Protein AF-A0A117I4C4-F1 (afdb_monomer)

Sequence (194 aa):
MRFDGTTLTVATPSGFHHIEGKQLIVAAGLRPATAANLGIDGDRPAGVLAATVAEHLLHTGVRLWQTVVILGDGPWSQPVATMCRRLGTRVIGIAERASWADERIDPVPRLSVIGRDRITGVRLRHSTRDVTVNCDALVLSGDPRPNRNVVGALGAGDGNVVFHQPIRPTNTQDRFQAGATAMRDWLHSSGGTS

Foldseek 3Di:
DEDDQFWDWDQDPVGIDIDGDNAAEAQPEWFFQDCVSVQEDDDDAPQEEELVVLLVVLVVVAQPWQEEEEEEDAPSLLVSLVSNVVNVHAYEYAYPDPPSHPHYDDHAPYKYFDDDNFTQWIWGDHPVDIDTDGIRHYYRRHQIDPDCVCVVRYDPDNPRYHYQHDSPPPDPPVSVVSSVVVVVVCCVPVDPDD

Solvent-accessible surface area (backbone atoms only — not comparable to full-atom values): 10752 Å² total; per-residue (Å²): 88,38,47,78,57,43,42,38,39,38,76,51,100,94,44,80,45,78,43,81,40,70,62,46,77,45,63,74,42,68,38,53,31,50,57,75,78,68,60,44,48,75,74,83,28,48,44,60,43,44,30,72,60,50,42,60,57,46,71,72,73,56,66,88,48,66,29,34,35,37,37,33,70,16,92,49,36,50,61,41,35,51,53,38,46,75,52,68,19,46,36,36,18,36,16,91,66,34,90,60,33,82,40,70,39,74,70,60,91,33,43,32,57,36,60,74,73,40,33,53,24,36,38,37,38,51,101,89,50,77,46,77,48,79,22,48,26,40,32,28,13,26,61,68,36,61,54,60,90,55,54,92,40,37,63,92,77,56,89,38,59,44,81,51,46,68,76,64,64,81,53,70,66,60,42,49,50,51,46,54,45,57,52,51,53,46,48,71,71,72,55,84,68,133

Mean predicted aligned error: 7.52 Å

Structure (mmCIF, N/CA/C/O backbone):
data_AF-A0A117I4C4-F1
#
_entry.id   AF-A0A117I4C4-F1
#
loop_
_atom_site.group_PDB
_atom_site.id
_atom_site.type_symbol
_atom_site.label_atom_id
_atom_site.label_alt_id
_atom_site.label_comp_id
_atom_site.label_asym_id
_atom_site.label_entity_id
_atom_site.label_seq_id
_atom_site.pdbx_PDB_ins_code
_atom_site.Cartn_x
_atom_site.Cartn_y
_atom_site.Cartn_z
_atom_site.occupancy
_atom_site.B_iso_or_equiv
_atom_site.auth_seq_id
_atom_site.auth_comp_id
_atom_site.auth_asym_id
_atom_site.auth_atom_id
_atom_site.pdbx_PDB_model_num
ATOM 1 N N . MET A 1 1 ? -21.117 -2.800 10.012 1.00 83.69 1 MET A N 1
ATOM 2 C CA . MET A 1 1 ? -21.303 -2.644 11.470 1.00 83.69 1 MET A CA 1
ATOM 3 C C . MET A 1 1 ? -21.968 -1.307 11.733 1.00 83.69 1 MET A C 1
ATOM 5 O O . MET A 1 1 ? -21.816 -0.441 10.887 1.00 83.69 1 MET A O 1
ATOM 9 N N . ARG A 1 2 ? -22.680 -1.141 12.843 1.00 85.94 2 ARG A N 1
ATOM 10 C CA . ARG A 1 2 ? -23.338 0.106 13.257 1.00 85.94 2 ARG A CA 1
ATOM 11 C C . ARG A 1 2 ? -23.209 0.241 14.767 1.00 85.94 2 ARG A C 1
ATOM 13 O O . ARG A 1 2 ? -23.346 -0.762 15.453 1.00 85.94 2 ARG A O 1
ATOM 20 N N . PHE A 1 3 ? -22.967 1.446 15.263 1.00 85.44 3 PHE A N 1
ATOM 21 C CA . PHE A 1 3 ? -23.000 1.754 16.692 1.00 85.44 3 PHE A CA 1
ATOM 22 C C . PHE A 1 3 ? -24.016 2.867 16.928 1.00 85.44 3 PHE A C 1
ATOM 24 O O . PHE A 1 3 ? -24.048 3.815 16.144 1.00 85.44 3 PHE A O 1
ATOM 31 N N . ASP A 1 4 ? -24.855 2.717 17.949 1.00 82.81 4 ASP A N 1
ATOM 32 C CA . ASP A 1 4 ? -25.926 3.660 18.306 1.00 82.81 4 ASP A CA 1
ATOM 33 C C . ASP A 1 4 ? -25.719 4.328 19.678 1.00 82.81 4 ASP A C 1
ATOM 35 O O . ASP A 1 4 ? -26.665 4.823 20.284 1.00 82.81 4 ASP A O 1
ATOM 39 N N . GLY A 1 5 ? -24.482 4.302 20.183 1.00 81.00 5 GLY A N 1
ATOM 40 C CA . GLY A 1 5 ? -24.101 4.882 21.471 1.00 81.00 5 GLY A CA 1
ATOM 41 C C . GLY A 1 5 ? -24.093 3.886 22.630 1.00 81.00 5 GLY A C 1
ATOM 42 O O . GLY A 1 5 ? -23.408 4.137 23.621 1.00 81.00 5 GLY A O 1
ATOM 43 N N . THR A 1 6 ? -24.790 2.752 22.500 1.00 84.94 6 THR A N 1
ATOM 44 C CA . THR A 1 6 ? -24.855 1.712 23.546 1.00 84.94 6 THR A CA 1
ATOM 45 C C . THR A 1 6 ? -24.707 0.294 23.014 1.00 84.94 6 THR A C 1
ATOM 47 O O . THR A 1 6 ? -24.302 -0.594 23.758 1.00 84.94 6 THR A O 1
ATOM 50 N N . THR A 1 7 ? -25.010 0.065 21.737 1.00 88.06 7 THR A N 1
ATOM 51 C CA . THR A 1 7 ? -24.969 -1.257 21.119 1.00 88.06 7 THR A CA 1
ATOM 52 C C . THR A 1 7 ? -24.220 -1.206 19.793 1.00 88.06 7 THR A C 1
ATOM 54 O O . THR A 1 7 ? -24.539 -0.447 18.875 1.00 88.06 7 THR A O 1
ATOM 57 N N . LEU A 1 8 ? -23.207 -2.060 19.664 1.00 90.12 8 LEU A N 1
ATOM 58 C CA . LEU A 1 8 ? -22.515 -2.339 18.415 1.00 90.12 8 LEU A CA 1
ATOM 59 C C . LEU A 1 8 ? -23.196 -3.515 17.710 1.00 90.12 8 LEU A C 1
ATOM 61 O O . LEU A 1 8 ? -23.133 -4.654 18.161 1.00 90.12 8 LEU A O 1
ATOM 65 N N . THR A 1 9 ? -23.790 -3.245 16.554 1.00 91.00 9 THR A N 1
ATOM 66 C CA . THR A 1 9 ? -24.295 -4.263 15.630 1.00 91.00 9 THR A CA 1
ATOM 67 C C . THR A 1 9 ? -23.215 -4.624 14.611 1.00 91.00 9 THR A C 1
ATOM 69 O O . THR A 1 9 ? -22.772 -3.775 13.828 1.00 91.00 9 THR A O 1
ATOM 72 N N . VAL A 1 10 ? -22.797 -5.888 14.563 1.00 91.00 10 VAL A N 1
ATOM 73 C CA . VAL A 1 10 ? -21.780 -6.396 13.628 1.00 91.00 10 VAL A CA 1
ATOM 74 C C . VAL A 1 10 ? -22.393 -7.454 12.718 1.00 91.00 10 VAL A C 1
ATOM 76 O O . VAL A 1 10 ? -23.015 -8.400 13.186 1.00 91.00 10 VAL A O 1
ATOM 79 N N . ALA A 1 11 ? -22.195 -7.305 11.409 1.00 90.06 11 ALA A N 1
ATOM 80 C CA . ALA A 1 11 ? -22.548 -8.331 10.434 1.00 90.06 11 ALA A CA 1
ATOM 81 C C . ALA A 1 11 ? -21.351 -9.269 10.240 1.00 90.06 11 ALA A C 1
ATOM 83 O O . ALA A 1 11 ? -20.240 -8.807 9.974 1.00 90.06 11 ALA A O 1
ATOM 84 N N . THR A 1 12 ? -21.584 -10.569 10.368 1.00 88.19 12 THR A N 1
ATOM 85 C CA . THR A 1 12 ? -20.583 -11.631 10.209 1.00 88.19 12 THR A CA 1
ATOM 86 C C . THR A 1 12 ? -21.135 -12.726 9.288 1.00 88.19 12 THR A C 1
ATOM 88 O O . THR A 1 12 ? -22.345 -12.755 9.051 1.00 88.19 12 THR A O 1
ATOM 91 N N . PRO A 1 13 ? -20.306 -13.666 8.797 1.00 92.38 13 PRO A N 1
ATOM 92 C CA . PRO A 1 13 ? -20.806 -14.817 8.042 1.00 92.38 13 PRO A CA 1
ATOM 93 C C . PRO A 1 13 ? -21.837 -15.669 8.800 1.00 92.38 13 PRO A C 1
ATOM 95 O O . PRO A 1 13 ? -22.656 -16.325 8.168 1.00 92.38 13 PRO A O 1
ATOM 98 N N . SER A 1 14 ? -21.821 -15.652 10.138 1.00 92.75 14 SER A N 1
ATOM 99 C CA . SER A 1 14 ? -22.789 -16.366 10.980 1.00 92.75 14 SER A CA 1
ATOM 100 C C . SER A 1 14 ? -24.046 -15.552 11.316 1.00 92.75 14 SER A C 1
ATOM 102 O O . SER A 1 14 ? -24.890 -16.028 12.068 1.00 92.75 14 SER A O 1
ATOM 104 N N . GLY A 1 15 ? -24.193 -14.343 10.764 1.00 92.81 15 GLY A N 1
ATOM 105 C CA . GLY A 1 15 ? -25.339 -13.463 10.991 1.00 92.81 15 GLY A CA 1
ATOM 106 C C . GLY A 1 15 ? -24.979 -12.167 11.718 1.00 92.81 15 GLY A C 1
ATOM 107 O O . GLY A 1 15 ? -23.818 -11.740 11.749 1.00 92.81 15 GLY A O 1
ATOM 108 N N . PHE A 1 16 ? -26.005 -11.517 12.268 1.00 93.31 16 PHE A N 1
ATOM 109 C CA . PHE A 1 16 ? -25.875 -10.266 13.009 1.00 93.31 16 PHE A CA 1
ATOM 110 C C . PHE A 1 16 ? -25.648 -10.527 14.496 1.00 93.31 16 PHE A C 1
ATOM 112 O O . PHE A 1 16 ? -26.386 -11.286 15.118 1.00 93.31 16 PHE A O 1
ATOM 119 N N . HIS A 1 17 ? -24.654 -9.846 15.060 1.00 93.75 17 HIS A N 1
ATOM 120 C CA . HIS A 1 17 ? -24.316 -9.891 16.481 1.00 93.75 17 HIS A CA 1
ATOM 121 C C . HIS A 1 17 ? -24.492 -8.510 17.094 1.00 93.75 17 HIS A C 1
ATOM 123 O O . HIS A 1 17 ? -24.123 -7.511 16.472 1.00 93.75 17 HIS A O 1
ATOM 129 N N . HIS A 1 18 ? -25.019 -8.470 18.313 1.00 93.00 18 HIS A N 1
ATOM 130 C CA . HIS A 1 18 ? -25.207 -7.250 19.089 1.00 93.00 18 HIS A CA 1
ATOM 131 C C . HIS A 1 18 ? -24.296 -7.314 20.310 1.00 93.00 18 HIS A C 1
ATOM 133 O O . HIS A 1 18 ? -24.305 -8.303 21.040 1.00 93.00 18 HIS A O 1
ATOM 139 N N . ILE A 1 19 ? -23.475 -6.285 20.490 1.00 92.19 19 ILE A N 1
ATOM 140 C CA . ILE A 1 19 ? -22.509 -6.184 21.581 1.00 92.19 19 ILE A CA 1
ATOM 141 C C . ILE A 1 19 ? -22.803 -4.889 22.325 1.00 92.19 19 ILE A C 1
ATOM 143 O O . ILE A 1 19 ? -22.678 -3.810 21.749 1.00 92.19 19 ILE A O 1
ATOM 147 N N . GLU A 1 20 ? -23.192 -4.990 23.589 1.00 90.88 20 GLU A N 1
ATOM 148 C CA . GLU A 1 20 ? -23.432 -3.823 24.435 1.00 90.88 20 GLU A CA 1
ATOM 149 C C . GLU A 1 20 ? -22.106 -3.169 24.850 1.00 90.88 20 GLU 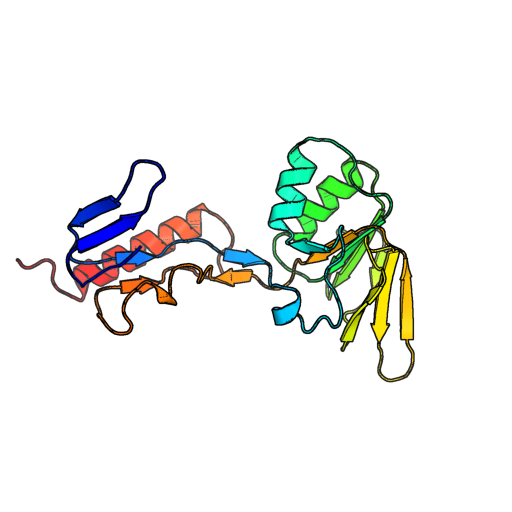A C 1
ATOM 151 O O . GLU A 1 20 ? -21.122 -3.840 25.170 1.00 90.88 20 GLU A O 1
ATOM 156 N N . GLY A 1 21 ? -22.070 -1.841 24.843 1.00 85.56 21 GLY A N 1
ATOM 157 C CA . GLY A 1 21 ? -20.908 -1.057 25.223 1.00 85.56 21 GLY A CA 1
ATOM 158 C C . GLY A 1 21 ? -21.201 0.438 25.213 1.00 85.56 21 GLY A C 1
ATOM 159 O O . GLY A 1 21 ? -21.742 0.971 24.251 1.00 85.56 21 GLY A O 1
ATOM 160 N N . LYS A 1 22 ? -20.786 1.131 26.278 1.00 82.56 22 LYS A N 1
ATOM 161 C CA . LYS A 1 22 ? -20.929 2.592 26.414 1.00 82.56 22 LYS A CA 1
ATOM 162 C C . LYS A 1 22 ? -19.972 3.377 25.504 1.00 82.56 22 LYS A C 1
ATOM 164 O O . LYS A 1 22 ? -20.209 4.550 25.251 1.00 82.56 22 LYS A O 1
ATOM 169 N N . GLN A 1 23 ? -18.898 2.738 25.032 1.00 82.38 23 GLN A N 1
ATOM 170 C CA . GLN A 1 23 ? -17.838 3.349 24.230 1.00 82.38 23 GLN A CA 1
ATOM 171 C C . GLN A 1 23 ? -17.339 2.375 23.159 1.00 82.38 23 GLN A C 1
ATOM 173 O O . GLN A 1 23 ? -17.107 1.198 23.439 1.00 82.38 23 GLN A O 1
ATOM 178 N N . LEU A 1 24 ? -17.084 2.885 21.955 1.00 83.44 24 LEU A N 1
ATOM 179 C CA . LEU A 1 24 ? -16.447 2.161 20.861 1.00 83.44 24 LEU A CA 1
ATOM 180 C C . LEU A 1 24 ? -15.080 2.771 20.529 1.00 83.44 24 LEU A C 1
ATOM 182 O O . LEU A 1 24 ? -14.986 3.931 20.129 1.00 83.44 24 LEU A O 1
ATOM 186 N N . ILE A 1 25 ? -14.017 1.969 20.611 1.00 83.31 25 ILE A N 1
ATOM 187 C CA . ILE A 1 25 ? -12.686 2.346 20.116 1.00 83.31 25 ILE A CA 1
ATOM 188 C C . ILE A 1 25 ? -12.398 1.607 18.810 1.00 83.31 25 ILE A C 1
ATOM 190 O O . ILE A 1 25 ? -12.336 0.380 18.764 1.00 83.31 25 ILE A O 1
ATOM 194 N N . VAL A 1 26 ? -12.169 2.361 17.737 1.00 83.62 26 VAL A N 1
ATOM 195 C CA . VAL A 1 26 ? -11.815 1.822 16.424 1.00 83.62 26 VAL A CA 1
ATOM 196 C C . VAL A 1 26 ? -10.299 1.836 16.256 1.00 83.62 26 VAL A C 1
ATOM 198 O O . VAL A 1 26 ? -9.704 2.868 15.952 1.00 83.62 26 VAL A O 1
ATOM 201 N N . ALA A 1 27 ? -9.681 0.663 16.394 1.00 83.06 27 ALA A N 1
ATOM 202 C CA . ALA A 1 27 ? -8.246 0.437 16.196 1.00 83.06 27 ALA A CA 1
ATOM 203 C C . ALA A 1 27 ? -7.951 -0.398 14.931 1.00 83.06 27 ALA A C 1
ATOM 205 O O . ALA A 1 27 ? -7.052 -1.234 14.909 1.00 83.06 27 ALA A O 1
ATOM 206 N N . ALA A 1 28 ? -8.699 -0.171 13.844 1.00 83.44 28 ALA A N 1
ATOM 207 C CA . ALA A 1 28 ? -8.713 -1.004 12.628 1.00 83.44 28 ALA A CA 1
ATOM 208 C C . ALA A 1 28 ? -7.442 -0.929 11.744 1.00 83.44 28 ALA A C 1
ATOM 210 O O . ALA A 1 28 ? -7.467 -1.282 10.563 1.00 83.44 28 ALA A O 1
ATOM 211 N N . GLY A 1 29 ? -6.324 -0.449 12.289 1.00 84.62 29 GLY A N 1
ATOM 212 C CA . GLY A 1 29 ? -5.040 -0.446 11.597 1.00 84.62 29 GLY A CA 1
ATOM 213 C C . GLY A 1 29 ? -4.850 0.691 10.586 1.00 84.62 29 GLY A C 1
ATOM 214 O O . GLY A 1 29 ? -5.613 1.659 10.533 1.00 84.62 29 GLY A O 1
ATOM 215 N N . LEU A 1 30 ? -3.777 0.564 9.807 1.00 87.19 30 LEU A N 1
ATOM 216 C CA . LEU A 1 30 ? -3.399 1.456 8.710 1.00 87.19 30 LEU A CA 1
ATOM 217 C C . LEU A 1 30 ? -3.401 0.656 7.406 1.00 87.19 30 LEU A C 1
ATOM 219 O O . LEU A 1 30 ? -3.250 -0.564 7.420 1.00 87.19 30 LEU A O 1
ATOM 223 N N . ARG A 1 31 ? -3.509 1.355 6.283 1.00 89.50 31 ARG A N 1
ATOM 224 C CA . ARG A 1 31 ? -3.326 0.800 4.941 1.00 89.50 31 ARG A CA 1
ATOM 225 C C . ARG A 1 31 ? -2.338 1.649 4.140 1.00 89.50 31 ARG A C 1
ATOM 227 O O . ARG A 1 31 ? -2.224 2.844 4.427 1.00 89.50 31 ARG A O 1
ATOM 234 N N . PRO A 1 32 ? -1.693 1.100 3.100 1.00 90.19 32 PRO A N 1
ATOM 235 C CA . PRO A 1 32 ? -0.974 1.917 2.132 1.00 90.19 32 PRO A CA 1
ATOM 236 C C . PRO A 1 32 ? -1.899 2.939 1.455 1.00 90.19 32 PRO A C 1
ATOM 238 O O . PRO A 1 32 ? -3.114 2.718 1.318 1.00 90.19 32 PRO A O 1
ATOM 241 N N . ALA A 1 33 ? -1.332 4.066 1.025 1.00 88.56 33 ALA A N 1
ATOM 242 C CA . ALA A 1 33 ? -2.025 5.025 0.173 1.00 88.56 33 ALA A CA 1
ATOM 243 C C . ALA A 1 33 ? -2.513 4.342 -1.122 1.00 88.56 33 ALA A C 1
ATOM 245 O O . ALA A 1 33 ? -1.794 3.548 -1.727 1.00 88.56 33 ALA A O 1
ATOM 246 N N . THR A 1 34 ? -3.749 4.626 -1.547 1.00 87.56 34 THR A N 1
ATOM 247 C CA . THR A 1 34 ? -4.264 4.097 -2.821 1.00 87.56 34 THR A CA 1
ATOM 248 C C . THR A 1 34 ? -3.678 4.865 -4.005 1.00 87.56 34 THR A C 1
ATOM 250 O O . THR A 1 34 ? -3.185 5.977 -3.838 1.00 87.56 34 THR A O 1
ATOM 253 N N . ALA A 1 35 ? -3.829 4.332 -5.221 1.00 86.69 35 ALA A N 1
ATOM 254 C CA . ALA A 1 35 ? -3.452 5.035 -6.451 1.00 86.69 35 ALA A CA 1
ATOM 255 C C . ALA A 1 35 ? -4.089 6.436 -6.540 1.00 86.69 35 ALA A C 1
ATOM 257 O O . ALA A 1 35 ? -3.412 7.403 -6.866 1.00 86.69 35 ALA A O 1
ATOM 258 N N . ALA A 1 36 ? -5.360 6.559 -6.137 1.00 85.38 36 ALA A N 1
ATOM 259 C CA . ALA A 1 36 ? -6.052 7.845 -6.070 1.00 85.38 36 ALA A CA 1
ATOM 260 C C . ALA A 1 36 ? -5.457 8.785 -5.007 1.00 85.38 36 ALA A C 1
ATOM 262 O O . ALA A 1 36 ? -5.355 9.983 -5.235 1.00 85.38 36 ALA A O 1
ATOM 263 N N . ASN A 1 37 ? -5.026 8.258 -3.853 1.00 85.12 37 ASN A N 1
ATOM 264 C CA . ASN A 1 37 ? -4.334 9.067 -2.844 1.00 85.12 37 ASN A CA 1
ATOM 265 C C . ASN A 1 37 ? -2.963 9.567 -3.329 1.00 85.12 37 ASN A C 1
ATOM 267 O O . ASN A 1 37 ? -2.468 10.548 -2.784 1.00 85.12 37 ASN A O 1
ATOM 271 N N . LEU A 1 38 ? -2.360 8.883 -4.302 1.00 85.62 38 LEU A N 1
ATOM 272 C CA . LEU A 1 38 ? -1.053 9.200 -4.876 1.00 85.62 38 LEU A CA 1
ATOM 273 C C . LEU A 1 38 ? -1.149 9.987 -6.192 1.00 85.62 38 LEU A C 1
ATOM 275 O O . LEU A 1 38 ? -0.120 10.251 -6.801 1.00 85.62 38 LEU A O 1
ATOM 279 N N . GLY A 1 39 ? -2.359 10.348 -6.639 1.00 85.94 39 GLY A N 1
ATOM 280 C CA . GLY A 1 39 ? -2.553 11.088 -7.891 1.00 85.94 39 GLY A CA 1
ATOM 281 C C . GLY A 1 39 ? -2.094 10.321 -9.135 1.00 85.94 39 GLY A C 1
ATOM 282 O O . GLY A 1 39 ? -1.618 10.933 -10.086 1.00 85.94 39 GLY A O 1
ATOM 283 N N . ILE A 1 40 ? -2.182 8.987 -9.111 1.00 89.00 40 ILE A N 1
ATOM 284 C CA . ILE A 1 40 ? -1.815 8.144 -10.252 1.00 89.00 40 ILE A CA 1
ATOM 285 C C . ILE A 1 40 ? -2.964 8.148 -11.257 1.00 89.00 40 ILE A C 1
ATOM 287 O O . ILE A 1 40 ? -4.078 7.729 -10.929 1.00 89.00 40 ILE A O 1
ATOM 291 N N . ASP A 1 41 ? -2.662 8.581 -12.478 1.00 81.62 41 ASP A N 1
ATOM 292 C CA . ASP A 1 41 ? -3.609 8.636 -13.589 1.00 81.62 41 ASP A CA 1
ATOM 293 C C . ASP A 1 41 ? -3.687 7.274 -14.318 1.00 81.62 41 ASP A C 1
ATOM 295 O O . ASP A 1 41 ? -2.677 6.580 -14.485 1.00 81.62 41 ASP A O 1
ATOM 299 N N . GLY A 1 42 ? -4.878 6.924 -14.819 1.00 73.50 42 GLY A N 1
ATOM 300 C CA . GLY A 1 42 ? -5.113 5.751 -15.673 1.00 73.50 42 GLY A CA 1
ATOM 301 C C . GLY A 1 42 ? -5.782 4.554 -14.988 1.00 73.50 42 GLY A C 1
ATOM 302 O O . GLY A 1 42 ? -6.184 4.609 -13.822 1.00 73.50 42 GLY A O 1
ATOM 303 N N . ASP A 1 43 ? -5.919 3.470 -15.753 1.00 74.38 43 ASP A N 1
ATOM 304 C CA . ASP A 1 43 ? -6.551 2.226 -15.309 1.00 74.38 43 ASP A CA 1
ATOM 305 C C . ASP A 1 43 ? -5.669 1.438 -14.330 1.00 74.38 43 ASP A C 1
ATOM 307 O O . ASP A 1 43 ? -4.465 1.668 -14.191 1.00 74.38 43 ASP A O 1
ATOM 311 N N . ARG A 1 44 ? -6.284 0.476 -13.634 1.00 80.69 44 ARG A N 1
ATOM 312 C CA . ARG A 1 44 ? -5.603 -0.440 -12.704 1.00 80.69 44 ARG A CA 1
ATOM 313 C C . ARG A 1 44 ? -5.597 -1.855 -13.277 1.00 80.69 44 ARG A C 1
ATOM 315 O O . ARG A 1 44 ? -6.383 -2.689 -12.823 1.00 80.69 44 ARG A O 1
ATOM 322 N N . PRO A 1 45 ? -4.744 -2.126 -14.278 1.00 89.75 45 PRO A N 1
ATOM 323 C CA . PRO A 1 45 ? -4.585 -3.470 -14.804 1.00 89.75 45 PRO A CA 1
ATOM 324 C C . PRO A 1 45 ? -3.996 -4.406 -13.740 1.00 89.75 45 PRO A C 1
ATOM 326 O O . PRO A 1 45 ? -3.499 -3.971 -12.692 1.00 89.75 45 PRO A O 1
ATOM 329 N N . ALA A 1 46 ? -3.990 -5.708 -14.028 1.00 92.06 46 ALA A N 1
ATOM 330 C CA . ALA A 1 46 ? -3.305 -6.679 -13.186 1.00 92.06 46 ALA A CA 1
ATOM 331 C C . ALA A 1 46 ? -1.833 -6.275 -12.974 1.00 92.06 46 ALA A C 1
ATOM 333 O O . ALA A 1 46 ? -1.159 -5.825 -13.901 1.00 92.06 46 ALA A O 1
ATOM 334 N N . GLY A 1 47 ? -1.330 -6.445 -11.749 1.00 93.69 47 GLY A N 1
ATOM 335 C CA . GLY A 1 47 ? 0.037 -6.067 -11.369 1.00 93.69 47 GLY A CA 1
ATOM 336 C C . GLY A 1 47 ? 0.168 -4.696 -10.695 1.00 93.69 47 GLY A C 1
ATOM 337 O O . GLY A 1 47 ? 1.252 -4.377 -10.221 1.00 93.69 47 GLY A O 1
ATOM 338 N N . VAL A 1 48 ? -0.908 -3.910 -10.569 1.00 96.12 48 VAL A N 1
ATOM 339 C CA . VAL A 1 48 ? -0.952 -2.741 -9.669 1.00 96.12 48 VAL A CA 1
ATOM 340 C C . VAL A 1 48 ? -1.553 -3.160 -8.329 1.00 96.12 48 VAL A C 1
ATOM 342 O O . VAL A 1 48 ? -2.703 -3.592 -8.278 1.00 96.12 48 VAL A O 1
ATOM 345 N N . LEU A 1 49 ? -0.809 -3.034 -7.230 1.00 95.44 49 LEU A N 1
ATOM 346 C CA . LEU A 1 49 ? -1.257 -3.531 -5.927 1.00 95.44 49 LEU A CA 1
ATOM 347 C C . LEU A 1 49 ? -0.748 -2.707 -4.746 1.00 95.44 49 LEU A C 1
ATOM 349 O O . LEU A 1 49 ? 0.300 -2.074 -4.803 1.00 95.44 49 LEU A O 1
ATOM 353 N N . ALA A 1 50 ? -1.497 -2.725 -3.644 1.00 95.44 50 ALA A N 1
ATOM 354 C CA . ALA A 1 50 ? -1.042 -2.152 -2.381 1.00 95.44 50 ALA A CA 1
ATOM 355 C C . ALA A 1 50 ? 0.106 -2.987 -1.788 1.00 95.44 50 ALA A C 1
ATOM 357 O O . ALA A 1 50 ? 0.103 -4.213 -1.907 1.00 95.44 50 ALA A O 1
ATOM 358 N N . ALA A 1 51 ? 1.044 -2.339 -1.093 1.00 95.75 51 ALA A N 1
ATOM 359 C CA . ALA A 1 51 ? 2.20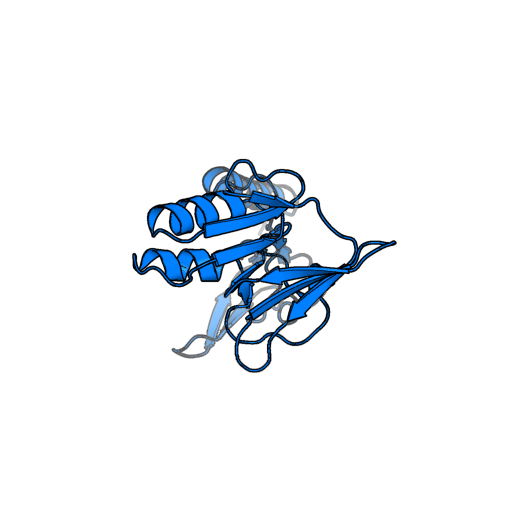8 -3.007 -0.508 1.00 95.75 51 ALA A CA 1
ATOM 360 C C . ALA A 1 51 ? 1.859 -4.165 0.439 1.00 95.75 51 ALA A C 1
ATOM 362 O O . ALA A 1 51 ? 2.496 -5.209 0.370 1.00 95.75 51 ALA A O 1
ATOM 363 N N . THR A 1 52 ? 0.799 -4.046 1.240 1.00 93.50 52 THR A N 1
ATOM 364 C CA . THR A 1 52 ? 0.347 -5.129 2.132 1.00 93.50 52 THR A CA 1
ATOM 365 C C . THR A 1 52 ? -0.167 -6.356 1.374 1.00 93.50 52 THR A C 1
ATOM 367 O O . THR A 1 52 ? -0.008 -7.480 1.839 1.00 93.50 52 THR A O 1
ATOM 370 N N . VAL A 1 53 ? -0.768 -6.161 0.194 1.00 95.44 53 VAL A N 1
ATOM 371 C CA . VAL A 1 53 ? -1.188 -7.269 -0.680 1.00 95.44 53 VAL A CA 1
ATOM 372 C C . VAL A 1 53 ? 0.039 -7.917 -1.316 1.00 95.44 53 VAL A C 1
ATOM 374 O O . VAL A 1 53 ? 0.128 -9.139 -1.351 1.00 95.44 53 VAL A O 1
ATOM 377 N N . ALA A 1 54 ? 1.003 -7.110 -1.771 1.00 96.56 54 ALA A N 1
ATOM 378 C CA . ALA A 1 54 ? 2.263 -7.609 -2.319 1.00 96.56 54 ALA A CA 1
ATOM 379 C C . ALA A 1 54 ? 3.012 -8.467 -1.294 1.00 96.56 54 ALA A C 1
ATOM 381 O O . ALA A 1 54 ? 3.374 -9.599 -1.592 1.00 96.56 54 ALA A O 1
ATOM 382 N N . GLU A 1 55 ? 3.180 -7.952 -0.078 1.00 94.88 55 GLU A N 1
ATOM 383 C CA . GLU A 1 55 ? 3.820 -8.648 1.038 1.00 94.88 55 GLU A CA 1
ATOM 384 C C . GLU A 1 55 ? 3.145 -9.995 1.329 1.00 94.88 55 GLU A C 1
ATOM 386 O O . GLU A 1 55 ? 3.815 -11.027 1.354 1.00 94.88 55 GLU A O 1
ATOM 391 N N . HIS A 1 56 ? 1.812 -10.006 1.451 1.00 95.19 56 HIS A N 1
ATOM 392 C CA . HIS A 1 56 ? 1.049 -11.232 1.685 1.00 95.19 56 HIS A CA 1
ATOM 393 C C . HIS A 1 56 ? 1.254 -12.278 0.580 1.00 95.19 56 HIS A C 1
ATOM 395 O O . HIS A 1 56 ? 1.463 -13.452 0.877 1.00 95.19 56 HIS A O 1
ATOM 401 N N . LEU A 1 57 ? 1.235 -11.867 -0.691 1.00 96.19 57 LEU A N 1
ATOM 402 C CA . LEU A 1 57 ? 1.459 -12.786 -1.809 1.00 96.19 57 LEU A CA 1
ATOM 403 C C . LEU A 1 57 ? 2.897 -13.313 -1.832 1.00 96.19 57 LEU A C 1
ATOM 405 O O . LEU A 1 57 ? 3.115 -14.495 -2.084 1.00 96.19 57 LEU A O 1
ATOM 409 N N . LEU A 1 58 ? 3.885 -12.469 -1.536 1.00 96.19 58 LEU A N 1
ATOM 410 C CA . LEU A 1 58 ? 5.293 -12.868 -1.521 1.00 96.19 58 LEU A CA 1
ATOM 411 C C . LEU A 1 58 ? 5.630 -13.826 -0.367 1.00 96.19 58 LEU A C 1
ATOM 413 O O . LEU A 1 58 ? 6.586 -14.595 -0.477 1.00 96.19 58 LEU A O 1
ATOM 417 N N . HIS A 1 59 ? 4.837 -13.848 0.711 1.00 94.75 59 HIS A N 1
ATOM 418 C CA . HIS A 1 59 ? 4.978 -14.839 1.788 1.00 94.75 59 HIS A CA 1
ATOM 419 C C . HIS A 1 59 ? 4.744 -16.284 1.328 1.00 94.75 59 HIS A C 1
ATOM 421 O O . HIS A 1 59 ? 5.165 -17.209 2.016 1.00 94.75 59 HIS A O 1
ATOM 427 N N . THR A 1 60 ? 4.157 -16.496 0.147 1.00 95.31 60 THR A N 1
ATOM 428 C CA . THR A 1 60 ? 4.080 -17.828 -0.477 1.00 95.31 60 THR A CA 1
ATOM 429 C C . THR A 1 60 ? 5.442 -18.358 -0.942 1.00 95.31 60 THR A C 1
ATOM 431 O O . THR A 1 60 ? 5.562 -19.539 -1.251 1.00 95.31 60 THR A O 1
ATOM 434 N N . GLY A 1 61 ? 6.474 -17.507 -0.999 1.00 94.75 61 GLY A N 1
ATOM 435 C CA . GLY A 1 61 ? 7.822 -17.885 -1.430 1.00 94.75 61 GLY A CA 1
ATOM 436 C C . GLY A 1 61 ? 7.993 -18.004 -2.946 1.00 94.75 61 GLY A C 1
ATOM 437 O O . GLY A 1 61 ? 9.044 -18.448 -3.401 1.00 94.75 61 GLY A O 1
ATOM 438 N N . VAL A 1 62 ? 6.995 -17.602 -3.738 1.00 94.94 62 VAL A N 1
ATOM 439 C CA . VAL A 1 62 ? 7.043 -17.653 -5.205 1.00 94.94 62 VAL A CA 1
ATOM 440 C C . VAL A 1 62 ? 7.452 -16.298 -5.776 1.00 94.94 62 VAL A C 1
ATOM 442 O O . VAL A 1 62 ? 6.918 -15.256 -5.390 1.00 94.94 62 VAL A O 1
ATOM 445 N N . ARG A 1 63 ? 8.370 -16.301 -6.749 1.00 97.12 63 ARG A N 1
ATOM 446 C CA . ARG A 1 63 ? 8.700 -15.104 -7.530 1.00 97.12 63 ARG A CA 1
ATOM 447 C C . ARG A 1 63 ? 7.504 -14.706 -8.400 1.00 97.12 63 ARG A C 1
ATOM 449 O O . ARG A 1 63 ? 7.176 -15.400 -9.357 1.00 97.12 63 ARG A O 1
ATOM 456 N N . LEU A 1 64 ? 6.879 -13.576 -8.077 1.00 95.88 64 LEU A N 1
ATOM 457 C CA . LEU A 1 64 ? 5.673 -13.092 -8.764 1.00 95.88 64 LEU A CA 1
ATOM 458 C C . LEU A 1 64 ? 5.970 -12.270 -10.026 1.00 95.88 64 LEU A C 1
ATOM 460 O O . LEU A 1 64 ? 5.145 -12.236 -10.937 1.00 95.88 64 LEU A O 1
ATOM 464 N N . TRP A 1 65 ? 7.121 -11.592 -10.056 1.00 97.62 65 TRP A N 1
ATOM 465 C CA . TRP A 1 65 ? 7.455 -10.567 -11.050 1.00 97.62 65 TRP A CA 1
ATOM 466 C C . TRP A 1 65 ? 8.919 -10.659 -11.484 1.00 97.62 65 TRP A C 1
ATOM 468 O O . TRP A 1 65 ? 9.783 -11.125 -10.736 1.00 97.62 65 TRP A O 1
ATOM 478 N N . GLN A 1 66 ? 9.213 -10.184 -12.688 1.00 98.19 66 GLN A N 1
ATOM 479 C CA . GLN A 1 66 ? 10.569 -10.002 -13.183 1.00 98.19 66 GLN A CA 1
ATOM 480 C C . GLN A 1 66 ? 11.170 -8.691 -12.670 1.00 98.19 66 GLN A C 1
ATOM 482 O O . GLN A 1 66 ? 12.267 -8.718 -12.105 1.00 98.19 66 GLN A O 1
ATOM 487 N N . THR A 1 67 ? 10.421 -7.590 -12.799 1.00 98.69 67 THR A N 1
ATOM 488 C CA . THR A 1 67 ? 10.805 -6.231 -12.402 1.00 98.69 67 THR A CA 1
ATOM 489 C C . THR A 1 67 ? 9.624 -5.513 -11.756 1.00 98.69 67 THR A C 1
ATOM 491 O O . THR A 1 67 ? 8.638 -5.185 -12.413 1.00 98.69 67 THR A O 1
ATOM 494 N N . VAL A 1 68 ? 9.755 -5.173 -10.477 1.00 98.62 68 VAL A N 1
ATOM 495 C CA . VAL A 1 68 ? 8.733 -4.429 -9.734 1.00 98.62 68 VAL A CA 1
ATOM 496 C C . VAL A 1 68 ? 9.162 -2.985 -9.511 1.00 98.62 68 VAL A C 1
ATOM 498 O O . VAL A 1 68 ? 10.288 -2.714 -9.090 1.00 98.62 68 VAL A O 1
ATOM 501 N N . VAL A 1 69 ? 8.239 -2.056 -9.751 1.00 98.44 69 VAL A N 1
ATOM 502 C CA . VAL A 1 69 ? 8.357 -0.673 -9.284 1.00 98.44 69 VAL A CA 1
ATOM 503 C C . VAL A 1 69 ? 7.665 -0.563 -7.931 1.00 98.44 69 VAL A C 1
ATOM 505 O O . VAL A 1 69 ? 6.496 -0.918 -7.807 1.00 98.44 69 VAL A O 1
ATOM 508 N N . ILE A 1 70 ? 8.358 -0.054 -6.918 1.00 98.12 70 ILE A N 1
ATOM 509 C CA . ILE A 1 70 ? 7.778 0.283 -5.614 1.00 98.12 70 ILE A CA 1
ATOM 510 C C . ILE A 1 70 ? 7.715 1.807 -5.511 1.00 98.12 70 ILE A C 1
ATOM 512 O O . ILE A 1 70 ? 8.738 2.485 -5.602 1.00 98.12 70 ILE A O 1
ATOM 516 N N . LEU A 1 71 ? 6.509 2.342 -5.333 1.00 96.81 71 LEU A N 1
ATOM 517 C CA . LEU A 1 71 ? 6.242 3.777 -5.274 1.00 96.81 71 LEU A CA 1
ATOM 518 C C . LEU A 1 71 ? 6.022 4.231 -3.825 1.00 96.81 71 LEU A C 1
ATOM 520 O O . LEU A 1 71 ? 5.016 3.862 -3.213 1.00 96.81 71 LEU A O 1
ATOM 524 N N . GLY A 1 72 ? 6.926 5.073 -3.321 1.00 93.94 72 GLY A N 1
ATOM 525 C CA . GLY A 1 72 ? 6.842 5.738 -2.018 1.00 93.94 72 GLY A CA 1
ATOM 526 C C . GLY A 1 72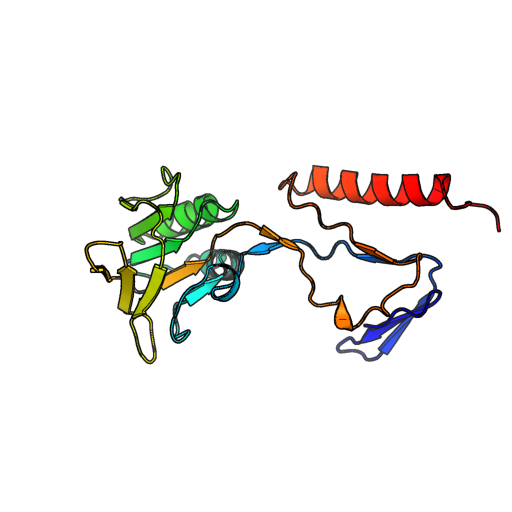 ? 7.800 5.219 -0.937 1.00 93.94 72 GLY A C 1
ATOM 527 O O . GLY A 1 72 ? 8.379 4.135 -1.036 1.00 93.94 72 GLY A O 1
ATOM 528 N N . ASP A 1 73 ? 7.926 6.015 0.128 1.00 89.56 73 ASP A N 1
ATOM 529 C CA . ASP A 1 73 ? 8.801 5.804 1.296 1.00 89.56 73 ASP A CA 1
ATOM 530 C C . ASP A 1 73 ? 8.077 5.202 2.513 1.00 89.56 73 ASP A C 1
ATOM 532 O O . ASP A 1 73 ? 8.541 5.301 3.654 1.00 89.56 73 ASP A O 1
ATOM 536 N N . GLY A 1 74 ? 6.903 4.611 2.298 1.00 90.25 74 GLY A N 1
ATOM 537 C CA . GLY A 1 74 ? 6.098 4.033 3.359 1.00 90.25 74 GLY A CA 1
ATOM 538 C C . GLY A 1 74 ? 6.810 2.883 4.083 1.00 90.25 74 GLY A C 1
ATOM 539 O O . GLY A 1 74 ? 7.754 2.278 3.567 1.00 90.25 74 GLY A O 1
ATOM 540 N N . PRO A 1 75 ? 6.326 2.515 5.281 1.00 90.12 75 PRO A N 1
ATOM 541 C CA . PRO A 1 75 ? 6.966 1.504 6.127 1.00 90.12 75 PRO A CA 1
ATOM 542 C C . PRO A 1 75 ? 7.021 0.104 5.493 1.00 90.12 75 PRO A C 1
ATOM 544 O O . PRO A 1 75 ? 7.765 -0.747 5.971 1.00 90.12 75 PRO A O 1
ATOM 547 N N . TRP A 1 76 ? 6.260 -0.138 4.423 1.00 92.94 76 TRP A N 1
ATOM 548 C CA . TRP A 1 76 ? 6.237 -1.410 3.699 1.00 92.94 76 TRP A CA 1
ATOM 549 C C . TRP A 1 76 ? 7.278 -1.502 2.576 1.00 92.94 76 TRP A C 1
ATOM 551 O O . TRP A 1 76 ? 7.529 -2.602 2.087 1.00 92.94 76 TRP A O 1
ATOM 561 N N . SER A 1 77 ? 7.906 -0.390 2.167 1.00 95.44 77 SER A N 1
ATOM 562 C CA . SER A 1 77 ? 8.770 -0.372 0.979 1.00 95.44 77 SER A CA 1
ATOM 563 C C . SER A 1 77 ? 9.980 -1.288 1.140 1.00 95.44 77 SER A C 1
ATOM 565 O O . SER A 1 77 ? 10.231 -2.132 0.283 1.00 95.44 77 SER A O 1
ATOM 567 N N . GLN A 1 78 ? 10.690 -1.182 2.266 1.00 95.88 78 GLN A N 1
ATOM 568 C CA . GLN A 1 78 ? 11.862 -2.013 2.535 1.00 95.88 78 GLN A CA 1
ATOM 569 C C . GLN A 1 78 ? 11.509 -3.502 2.720 1.00 95.88 78 GLN A C 1
ATOM 571 O O . GLN A 1 78 ? 12.123 -4.312 2.027 1.00 95.88 78 GLN A O 1
ATOM 576 N N . PRO A 1 79 ? 10.528 -3.901 3.560 1.00 95.19 79 PRO A N 1
ATOM 577 C CA . PRO A 1 79 ? 10.124 -5.306 3.673 1.00 95.19 79 PRO A CA 1
ATOM 578 C C . PRO A 1 79 ? 9.741 -5.948 2.334 1.00 95.19 79 PRO A C 1
ATOM 580 O O . PRO A 1 79 ? 10.255 -7.018 1.993 1.00 95.19 79 PRO A O 1
ATOM 583 N N . VAL A 1 80 ? 8.906 -5.272 1.533 1.00 97.44 80 VAL A N 1
ATOM 584 C CA . VAL A 1 80 ? 8.497 -5.774 0.212 1.00 97.44 80 VAL A CA 1
ATOM 585 C C . VAL A 1 80 ? 9.696 -5.871 -0.729 1.00 97.44 80 VAL A C 1
ATOM 587 O O . VAL A 1 80 ? 9.875 -6.898 -1.382 1.00 97.44 80 VAL A O 1
ATOM 590 N N . ALA A 1 81 ? 10.553 -4.849 -0.775 1.00 98.00 81 ALA A N 1
ATOM 591 C CA . ALA A 1 81 ? 11.751 -4.860 -1.608 1.00 98.00 81 ALA A CA 1
ATOM 592 C C . ALA A 1 81 ? 12.699 -6.007 -1.250 1.00 98.00 81 ALA A C 1
ATOM 594 O O . ALA A 1 81 ? 13.149 -6.733 -2.134 1.00 98.00 81 ALA A O 1
ATOM 595 N N . THR A 1 82 ? 12.975 -6.211 0.040 1.00 97.44 82 THR A N 1
ATOM 596 C CA . THR A 1 82 ? 13.830 -7.301 0.518 1.00 97.44 82 THR A CA 1
ATOM 597 C C . THR A 1 82 ? 13.277 -8.660 0.099 1.00 97.44 82 THR A C 1
ATOM 599 O O . THR A 1 82 ? 14.030 -9.505 -0.385 1.00 97.44 82 THR A O 1
ATOM 602 N N . MET A 1 83 ? 11.964 -8.860 0.228 1.00 97.62 83 MET A N 1
ATOM 603 C CA . MET A 1 83 ? 11.305 -10.101 -0.171 1.00 97.62 83 MET A CA 1
ATOM 604 C C . MET A 1 83 ? 11.388 -10.337 -1.686 1.00 97.62 83 MET A C 1
ATOM 606 O O . MET A 1 83 ? 11.776 -11.420 -2.122 1.00 97.62 83 MET A O 1
ATOM 610 N N . CYS A 1 84 ? 11.101 -9.308 -2.487 1.00 98.25 84 CYS A N 1
ATOM 611 C CA . CYS A 1 84 ? 11.231 -9.341 -3.944 1.00 98.25 84 CYS A CA 1
ATOM 612 C C . CYS A 1 84 ? 12.653 -9.710 -4.383 1.00 98.25 84 CYS A C 1
ATOM 614 O O . CYS A 1 84 ? 12.830 -10.642 -5.167 1.00 98.25 84 CYS A O 1
ATOM 616 N N . ARG A 1 85 ? 13.670 -9.030 -3.841 1.00 98.06 85 ARG A N 1
ATOM 617 C CA . ARG A 1 85 ? 15.079 -9.267 -4.194 1.00 98.06 85 ARG A CA 1
ATOM 618 C C . ARG A 1 85 ? 15.536 -10.666 -3.798 1.00 98.06 85 ARG A C 1
ATOM 620 O O . ARG A 1 85 ? 16.198 -11.333 -4.586 1.00 98.06 85 ARG A O 1
ATOM 627 N N . ARG A 1 86 ? 15.120 -11.154 -2.623 1.00 98.00 86 ARG A N 1
ATOM 628 C CA . ARG A 1 86 ? 15.392 -12.532 -2.176 1.00 98.00 86 ARG A CA 1
ATOM 629 C C . ARG A 1 86 ? 14.828 -13.578 -3.141 1.00 98.00 86 ARG A C 1
ATOM 631 O O . ARG A 1 86 ? 15.429 -14.631 -3.313 1.00 98.00 86 ARG A O 1
ATOM 638 N N . LEU A 1 87 ? 13.693 -13.283 -3.770 1.00 98.00 87 LEU A N 1
ATOM 639 C CA . LEU A 1 87 ? 13.049 -14.137 -4.771 1.00 98.00 87 LEU A CA 1
ATOM 640 C C . LEU A 1 87 ? 13.574 -13.897 -6.200 1.00 98.00 87 LEU A C 1
ATOM 642 O O . LEU A 1 87 ? 13.067 -14.500 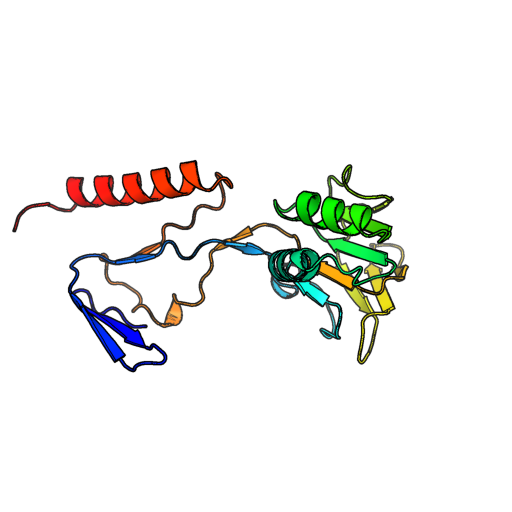-7.142 1.00 98.00 87 LEU A O 1
ATOM 646 N N . GLY A 1 88 ? 14.587 -13.042 -6.377 1.00 97.88 88 GLY A N 1
ATOM 647 C CA . GLY A 1 88 ? 15.221 -12.761 -7.667 1.00 97.88 88 GLY A CA 1
ATOM 648 C C . GLY A 1 88 ? 14.509 -11.711 -8.525 1.00 97.88 88 GLY A C 1
ATOM 649 O O . GLY A 1 88 ? 14.820 -11.583 -9.705 1.00 97.88 88 GLY A O 1
ATOM 650 N N . THR A 1 89 ? 13.551 -10.964 -7.976 1.00 98.56 89 THR A N 1
ATOM 651 C CA . THR A 1 89 ? 12.886 -9.851 -8.670 1.00 98.56 89 THR A CA 1
ATOM 652 C C . THR A 1 89 ? 13.766 -8.601 -8.637 1.00 98.56 89 THR A C 1
ATOM 654 O O . THR A 1 89 ? 14.213 -8.202 -7.561 1.00 98.56 89 THR A O 1
ATOM 657 N N . ARG A 1 90 ? 13.953 -7.934 -9.785 1.00 98.69 90 ARG A N 1
ATOM 658 C CA . ARG A 1 90 ? 14.589 -6.606 -9.846 1.00 98.69 90 ARG A CA 1
ATOM 659 C C . ARG A 1 90 ? 13.654 -5.564 -9.236 1.00 98.69 90 ARG A C 1
ATOM 661 O O . ARG A 1 90 ? 12.486 -5.493 -9.615 1.00 98.69 90 ARG A O 1
ATOM 668 N N . VAL A 1 91 ? 14.159 -4.730 -8.335 1.00 98.75 91 VAL A N 1
ATOM 669 C CA . VAL A 1 91 ? 13.374 -3.697 -7.651 1.00 98.75 91 VAL A CA 1
ATOM 670 C C . VAL A 1 91 ? 13.821 -2.304 -8.075 1.00 98.75 91 VAL A C 1
ATOM 672 O O . VAL A 1 91 ? 14.971 -1.922 -7.869 1.00 98.75 91 VAL A O 1
ATOM 675 N N . ILE A 1 92 ? 12.880 -1.519 -8.596 1.00 98.69 92 ILE A N 1
ATOM 676 C CA . ILE A 1 92 ? 13.051 -0.091 -8.875 1.00 98.69 92 ILE A CA 1
ATOM 677 C C . ILE A 1 92 ? 12.230 0.692 -7.849 1.00 98.69 92 ILE A C 1
ATOM 679 O O . ILE A 1 92 ? 11.024 0.488 -7.724 1.00 98.69 92 ILE A O 1
ATOM 683 N N . GLY A 1 93 ? 12.869 1.581 -7.096 1.00 97.94 93 GLY A N 1
ATOM 684 C CA . GLY A 1 93 ? 12.207 2.441 -6.121 1.00 97.94 93 GLY A CA 1
ATOM 685 C C . GLY A 1 93 ? 11.968 3.837 -6.681 1.00 97.94 93 GLY A C 1
ATOM 686 O O . GLY A 1 93 ? 12.927 4.516 -7.035 1.00 97.94 93 GLY A O 1
ATOM 687 N N . ILE A 1 94 ? 10.711 4.282 -6.718 1.00 96.69 94 ILE A N 1
ATOM 688 C CA . ILE A 1 94 ? 10.355 5.688 -6.959 1.00 96.69 94 ILE A CA 1
ATOM 689 C C . ILE A 1 94 ? 10.022 6.303 -5.605 1.00 96.69 94 ILE A C 1
ATOM 691 O O . ILE A 1 94 ? 8.905 6.148 -5.103 1.00 96.69 94 ILE A O 1
ATOM 695 N N . ALA A 1 95 ? 11.014 6.921 -4.976 1.00 95.38 95 ALA A N 1
ATOM 696 C CA . ALA A 1 95 ? 10.937 7.354 -3.586 1.00 95.38 95 ALA A CA 1
ATOM 697 C C . ALA A 1 95 ? 12.043 8.371 -3.279 1.00 95.38 95 ALA A C 1
ATOM 699 O O . ALA A 1 95 ? 13.085 8.380 -3.940 1.00 95.38 95 ALA A O 1
ATOM 700 N N . GLU A 1 96 ? 11.855 9.193 -2.247 1.00 94.00 96 GLU A N 1
ATOM 701 C CA . GLU A 1 96 ? 12.917 10.073 -1.755 1.00 94.00 96 GLU A CA 1
ATOM 702 C C . GLU A 1 96 ? 14.114 9.238 -1.286 1.00 94.00 96 GLU A C 1
ATOM 704 O O . GLU A 1 96 ? 15.267 9.573 -1.561 1.00 94.00 96 GLU A O 1
ATOM 709 N N . ARG A 1 97 ? 13.861 8.098 -0.632 1.00 92.62 97 ARG A N 1
ATOM 710 C CA . ARG A 1 97 ? 14.888 7.202 -0.099 1.00 92.62 97 ARG A CA 1
ATOM 711 C C . ARG A 1 97 ? 14.614 5.760 -0.523 1.00 92.62 97 ARG A C 1
ATOM 713 O O . ARG A 1 97 ? 13.667 5.117 -0.080 1.00 92.62 97 ARG A O 1
ATOM 720 N N . ALA A 1 98 ? 15.519 5.202 -1.325 1.00 93.94 98 ALA A N 1
ATOM 721 C CA . ALA A 1 98 ? 15.393 3.828 -1.816 1.00 93.94 98 ALA A CA 1
ATOM 722 C C . ALA A 1 98 ? 16.703 3.030 -1.756 1.00 93.94 98 ALA A C 1
ATOM 724 O O . ALA A 1 98 ? 17.057 2.349 -2.711 1.00 93.94 98 ALA A O 1
ATOM 725 N N . SER A 1 99 ? 17.420 3.062 -0.626 1.00 95.19 99 SER A N 1
ATOM 726 C CA . SER A 1 99 ? 18.588 2.179 -0.414 1.00 95.19 99 SER A CA 1
ATOM 727 C C . SER A 1 99 ? 18.228 0.684 -0.437 1.00 95.19 99 SER A C 1
ATOM 729 O O . SER A 1 99 ? 19.097 -0.173 -0.572 1.00 95.19 99 SER A O 1
ATOM 731 N N . TRP A 1 100 ? 16.939 0.369 -0.304 1.00 95.56 100 TRP A N 1
ATOM 732 C CA . TRP A 1 100 ? 16.377 -0.973 -0.397 1.00 95.56 100 TRP A CA 1
ATOM 733 C C . TRP A 1 100 ? 16.186 -1.468 -1.844 1.00 95.56 100 TRP A C 1
ATOM 735 O O . TRP A 1 100 ? 16.015 -2.674 -2.037 1.00 95.56 100 TRP A O 1
ATOM 745 N N . ALA A 1 101 ? 16.216 -0.578 -2.843 1.00 97.88 101 ALA A N 1
ATOM 746 C CA . ALA A 1 101 ? 16.017 -0.901 -4.257 1.00 97.88 101 ALA A CA 1
ATOM 747 C C . ALA A 1 101 ? 17.340 -1.205 -4.981 1.00 97.88 101 ALA A C 1
ATOM 749 O O . ALA A 1 101 ? 18.412 -0.822 -4.516 1.00 97.88 101 ALA A O 1
ATOM 750 N N . ASP A 1 102 ? 17.261 -1.870 -6.136 1.00 98.31 102 ASP A N 1
ATOM 751 C CA . ASP A 1 102 ? 18.409 -2.039 -7.039 1.00 98.31 102 ASP A CA 1
ATOM 752 C C . ASP A 1 102 ? 18.664 -0.765 -7.863 1.00 98.31 102 ASP A C 1
ATOM 754 O O . ASP A 1 102 ? 19.796 -0.477 -8.244 1.00 98.31 102 ASP A O 1
ATOM 758 N N . GLU A 1 103 ? 17.611 0.015 -8.115 1.00 97.88 103 GLU A N 1
ATOM 759 C CA . GLU A 1 103 ? 17.666 1.310 -8.789 1.00 97.88 103 GLU A CA 1
ATOM 760 C C . GLU A 1 103 ? 16.718 2.298 -8.101 1.00 97.88 103 GLU A C 1
ATOM 762 O O . GLU A 1 103 ? 15.596 1.938 -7.738 1.00 97.88 103 GLU A O 1
ATOM 767 N N . ARG A 1 104 ? 17.157 3.551 -7.936 1.00 97.25 104 ARG A N 1
ATOM 768 C CA . ARG A 1 104 ? 16.344 4.639 -7.381 1.00 97.25 104 ARG A CA 1
ATOM 769 C C . ARG A 1 104 ? 16.033 5.666 -8.458 1.00 97.25 104 ARG A C 1
ATOM 771 O O . ARG A 1 104 ? 16.937 6.146 -9.135 1.00 97.25 104 ARG A O 1
ATOM 778 N N . ILE A 1 105 ? 14.770 6.058 -8.526 1.00 95.88 105 ILE A N 1
ATOM 779 C CA . ILE A 1 105 ? 14.285 7.187 -9.309 1.00 95.88 105 ILE A CA 1
ATOM 780 C C . ILE A 1 105 ? 13.676 8.195 -8.333 1.00 95.88 105 ILE A C 1
ATOM 782 O O . ILE A 1 105 ? 12.917 7.818 -7.437 1.00 95.88 105 ILE A O 1
ATOM 786 N N . ASP A 1 106 ? 14.020 9.473 -8.489 1.00 94.06 106 ASP A N 1
ATOM 787 C CA . ASP A 1 106 ? 13.440 10.528 -7.659 1.00 94.06 106 ASP A CA 1
ATOM 788 C C . ASP A 1 106 ? 11.922 10.656 -7.903 1.00 94.06 106 ASP A C 1
ATOM 790 O O . ASP A 1 106 ? 11.451 10.408 -9.020 1.00 94.06 106 ASP A O 1
ATOM 794 N N . PRO A 1 107 ? 11.134 11.052 -6.885 1.00 91.62 107 PRO A N 1
ATOM 795 C CA . PRO A 1 107 ? 9.699 11.255 -7.040 1.00 91.62 107 PRO A CA 1
ATOM 796 C C . PRO A 1 107 ? 9.361 12.228 -8.174 1.00 91.62 107 PRO A C 1
ATOM 798 O O . PRO A 1 107 ? 10.047 13.227 -8.396 1.00 91.62 107 PRO A O 1
ATOM 801 N N . VAL A 1 108 ? 8.260 11.952 -8.874 1.00 89.50 108 VAL A N 1
ATOM 802 C CA . VAL A 1 108 ? 7.796 12.758 -10.009 1.00 89.50 108 VAL A CA 1
ATOM 803 C C . VAL A 1 108 ? 6.425 13.373 -9.739 1.00 89.50 108 VAL A C 1
ATOM 805 O O . VAL A 1 108 ? 5.620 12.758 -9.038 1.00 89.50 108 VAL A O 1
ATOM 808 N N . PRO A 1 109 ? 6.110 14.549 -10.317 1.00 86.06 109 PRO A N 1
ATOM 809 C CA . PRO A 1 109 ? 4.820 15.206 -10.103 1.00 86.06 109 PRO A CA 1
ATOM 810 C C . PRO A 1 109 ? 3.616 14.376 -10.553 1.00 86.06 109 PRO A C 1
ATOM 812 O O . PRO A 1 109 ? 2.541 14.490 -9.971 1.00 86.06 109 PRO A O 1
ATOM 815 N N . ARG A 1 110 ? 3.773 13.577 -11.616 1.00 89.31 110 ARG A N 1
ATOM 816 C CA . ARG A 1 110 ? 2.720 12.692 -12.119 1.00 89.31 110 ARG A CA 1
ATOM 817 C C . ARG A 1 110 ? 3.287 11.366 -12.591 1.00 89.31 110 ARG A C 1
ATOM 819 O O . ARG A 1 110 ? 4.278 11.318 -13.322 1.00 89.31 110 ARG A O 1
ATOM 826 N N . LEU A 1 111 ? 2.583 10.304 -12.228 1.00 93.31 111 LEU A N 1
ATOM 827 C CA . LEU A 1 111 ? 2.833 8.943 -12.675 1.00 93.31 111 LEU A CA 1
ATOM 828 C C . LEU A 1 111 ? 1.545 8.384 -13.277 1.00 93.31 111 LEU A C 1
ATOM 830 O O . LEU A 1 111 ? 0.462 8.586 -12.734 1.00 93.31 111 LEU A O 1
ATOM 834 N N . SER A 1 112 ? 1.667 7.671 -14.391 1.00 93.69 112 SER A N 1
ATOM 835 C CA . SER A 1 112 ? 0.558 6.917 -14.982 1.00 93.69 112 SER A CA 1
ATOM 836 C C . SER A 1 112 ? 0.969 5.480 -15.263 1.00 93.69 112 SER A C 1
ATOM 838 O O . SER A 1 112 ? 2.138 5.199 -15.542 1.00 93.69 112 SER A O 1
ATOM 840 N N . VAL A 1 113 ? 0.010 4.566 -15.162 1.00 95.25 113 VAL A N 1
ATOM 841 C CA . VAL A 1 113 ? 0.231 3.143 -15.438 1.00 95.25 113 VAL A CA 1
ATOM 842 C C . VAL A 1 113 ? 0.112 2.895 -16.941 1.00 95.25 113 VAL A C 1
ATOM 844 O O . VAL A 1 113 ? -0.801 3.403 -17.588 1.00 95.25 113 VAL A O 1
ATOM 847 N N . ILE A 1 114 ? 1.034 2.111 -17.504 1.00 94.75 114 ILE A N 1
ATOM 848 C CA . ILE A 1 114 ? 0.974 1.640 -18.890 1.00 94.75 114 ILE A CA 1
ATOM 849 C C . ILE A 1 114 ? 0.609 0.157 -18.888 1.00 94.75 114 ILE A C 1
ATOM 851 O O . ILE A 1 114 ? 1.247 -0.650 -18.212 1.00 94.75 114 ILE A O 1
ATOM 855 N N . GLY A 1 115 ? -0.394 -0.202 -19.682 1.00 92.38 115 GLY A N 1
ATOM 856 C CA . GLY A 1 115 ? -0.885 -1.568 -19.828 1.00 92.38 115 GLY A CA 1
ATOM 857 C C . GLY A 1 115 ? -2.392 -1.579 -20.060 1.00 92.38 115 GLY A C 1
ATOM 858 O O . GLY A 1 115 ? -3.059 -0.587 -19.778 1.00 92.38 115 GLY A O 1
ATOM 859 N N . ARG A 1 116 ? -2.923 -2.685 -20.591 1.00 89.31 116 ARG A N 1
ATOM 860 C CA . ARG A 1 116 ? -4.373 -2.880 -20.775 1.00 89.31 116 ARG A CA 1
ATOM 861 C C . ARG A 1 116 ? -4.909 -3.889 -19.767 1.00 89.31 116 ARG A C 1
ATOM 863 O O . ARG A 1 116 ? -5.567 -3.504 -18.814 1.00 89.31 116 ARG A O 1
ATOM 870 N N . ASP A 1 117 ? -4.551 -5.159 -19.938 1.00 92.88 117 ASP A N 1
ATOM 871 C CA . ASP A 1 117 ? -4.980 -6.235 -19.031 1.00 92.88 117 ASP A CA 1
ATOM 872 C C . ASP A 1 117 ? -3.993 -6.421 -17.870 1.00 92.88 117 ASP A C 1
ATOM 874 O O . ASP A 1 117 ? -4.369 -6.721 -16.736 1.00 92.88 117 ASP A O 1
ATOM 878 N N . ARG A 1 118 ? -2.707 -6.193 -18.152 1.00 94.44 118 ARG A N 1
ATOM 879 C CA . ARG A 1 118 ? -1.595 -6.232 -17.200 1.00 94.44 118 ARG A CA 1
ATOM 880 C C . ARG A 1 118 ? -0.694 -5.023 -17.409 1.00 94.44 118 ARG A C 1
ATOM 882 O O . ARG A 1 118 ? -0.547 -4.549 -18.536 1.00 94.44 118 ARG A O 1
ATOM 889 N N . ILE A 1 119 ? -0.100 -4.540 -16.323 1.00 96.06 119 ILE A N 1
ATOM 890 C CA . ILE A 1 119 ? 0.937 -3.513 -16.378 1.00 96.06 119 ILE A CA 1
ATOM 891 C C . ILE A 1 119 ? 2.152 -4.004 -17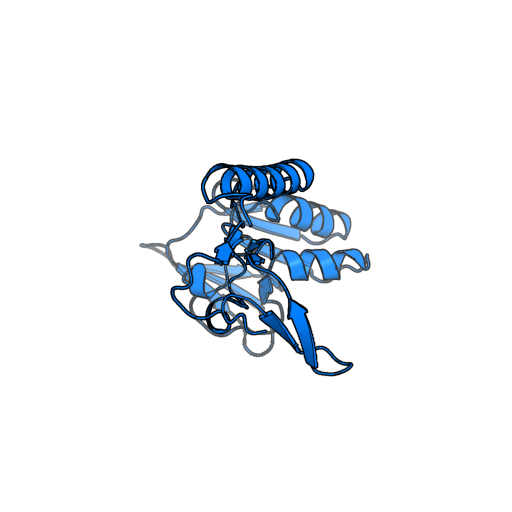.178 1.00 96.06 119 ILE A C 1
ATOM 893 O O . ILE A 1 119 ? 2.603 -5.137 -17.023 1.00 96.06 119 ILE A O 1
ATOM 897 N N . THR A 1 120 ? 2.673 -3.133 -18.035 1.00 96.81 120 THR A N 1
ATOM 898 C CA . THR A 1 120 ? 3.936 -3.331 -18.765 1.00 96.81 120 THR A CA 1
ATOM 899 C C . THR A 1 120 ? 4.967 -2.251 -18.439 1.00 96.81 120 THR A C 1
ATOM 901 O O . THR A 1 120 ? 6.131 -2.351 -18.828 1.00 96.81 120 THR A O 1
ATOM 904 N N . GLY A 1 121 ? 4.548 -1.202 -17.733 1.00 96.44 121 GLY A N 1
ATOM 905 C CA . GLY A 1 121 ? 5.426 -0.152 -17.256 1.00 96.44 121 GLY A CA 1
ATOM 906 C C . GLY A 1 121 ? 4.677 0.983 -16.577 1.00 96.44 121 GLY A C 1
ATOM 907 O O . GLY A 1 121 ? 3.450 0.990 -16.470 1.00 96.44 121 GLY A O 1
ATOM 908 N N . VAL A 1 122 ? 5.437 1.985 -16.162 1.00 96.12 122 VAL A N 1
ATOM 909 C CA . VAL A 1 122 ? 4.926 3.262 -15.668 1.00 96.12 122 VAL A CA 1
ATOM 910 C C . VAL A 1 122 ? 5.511 4.403 -16.485 1.00 96.12 122 VAL A C 1
ATOM 912 O O . VAL A 1 122 ? 6.675 4.370 -16.886 1.00 96.12 122 VAL A O 1
ATOM 915 N N . ARG A 1 123 ? 4.699 5.430 -16.733 1.00 95.31 123 ARG A N 1
ATOM 916 C CA . ARG A 1 123 ? 5.147 6.687 -17.331 1.00 95.31 123 ARG A CA 1
ATOM 917 C C . ARG A 1 123 ? 5.277 7.745 -16.257 1.00 95.31 123 ARG A C 1
ATOM 919 O O . ARG A 1 123 ? 4.302 8.078 -15.585 1.00 95.31 123 ARG A O 1
ATOM 926 N N . LEU A 1 124 ? 6.482 8.275 -16.146 1.00 94.19 124 LEU A N 1
ATOM 927 C CA . LEU A 1 124 ? 6.875 9.342 -15.247 1.00 94.19 124 LEU A CA 1
ATOM 928 C C . LEU A 1 124 ? 6.861 10.648 -16.032 1.00 94.19 124 LEU A C 1
ATOM 930 O O . LEU A 1 124 ? 7.604 10.781 -17.004 1.00 94.19 124 LEU A O 1
ATOM 934 N N . ARG A 1 125 ? 6.013 11.598 -15.639 1.00 90.81 125 ARG A N 1
ATOM 935 C CA . ARG A 1 125 ? 5.941 12.907 -16.293 1.00 90.81 125 ARG A CA 1
ATOM 936 C C . ARG A 1 125 ? 6.681 13.937 -15.457 1.00 90.81 125 ARG A C 1
ATOM 938 O O . ARG A 1 125 ? 6.225 14.311 -14.375 1.00 90.81 125 ARG A O 1
ATOM 945 N N . HIS A 1 126 ? 7.820 14.391 -15.964 1.00 84.75 126 HIS A N 1
ATOM 946 C CA . HIS A 1 126 ? 8.502 15.573 -15.448 1.00 84.75 126 HIS A CA 1
ATOM 947 C C . HIS A 1 126 ? 7.970 16.826 -16.152 1.00 84.75 126 HIS A C 1
ATOM 949 O O . HIS A 1 126 ? 7.264 16.742 -17.152 1.00 84.75 126 HIS A O 1
ATOM 955 N N . SER A 1 127 ? 8.342 18.007 -15.658 1.00 79.12 127 SER A N 1
ATOM 956 C CA . SER A 1 127 ? 7.981 19.282 -16.293 1.00 79.12 127 SER A CA 1
ATOM 957 C C . SER A 1 127 ? 8.507 19.422 -17.727 1.00 79.12 127 SER A C 1
ATOM 959 O O . SER A 1 127 ? 7.920 20.152 -18.517 1.00 79.12 127 SER A O 1
ATOM 961 N N . THR A 1 128 ? 9.601 18.734 -18.064 1.00 80.69 128 THR A N 1
ATOM 962 C CA . THR A 1 128 ? 10.308 18.891 -19.345 1.00 80.69 128 THR A CA 1
ATOM 963 C C . THR A 1 128 ? 10.356 17.626 -20.199 1.00 80.69 128 THR A C 1
ATOM 965 O O . THR A 1 128 ? 10.673 17.715 -21.383 1.00 80.69 128 THR A O 1
ATOM 968 N N . ARG A 1 129 ? 10.081 16.447 -19.626 1.00 84.94 129 ARG A N 1
ATOM 969 C CA . ARG A 1 129 ? 10.175 15.164 -20.336 1.00 84.94 129 ARG A CA 1
ATOM 970 C C . ARG A 1 129 ? 9.313 14.078 -19.705 1.00 84.94 129 ARG A C 1
ATOM 972 O O . ARG A 1 129 ? 9.200 13.998 -18.481 1.00 84.94 129 ARG A O 1
ATOM 979 N N . ASP A 1 130 ? 8.831 13.178 -20.550 1.00 89.62 130 ASP A N 1
ATOM 980 C CA . ASP A 1 130 ? 8.213 11.927 -20.128 1.00 89.62 130 ASP A CA 1
ATOM 981 C C . ASP A 1 130 ? 9.246 10.797 -20.205 1.00 89.62 130 ASP A C 1
ATOM 983 O O . ASP A 1 130 ? 9.924 10.621 -21.218 1.00 89.62 130 ASP A O 1
ATOM 987 N N . VAL A 1 131 ? 9.361 10.018 -19.133 1.00 93.25 131 VAL A N 1
ATOM 988 C CA . VAL A 1 131 ? 10.227 8.835 -19.052 1.00 93.25 131 VAL A CA 1
ATOM 989 C C . VAL A 1 131 ? 9.351 7.611 -18.833 1.00 93.25 131 VAL A C 1
ATOM 991 O O . VAL A 1 131 ? 8.437 7.632 -18.013 1.00 93.25 131 VAL A O 1
ATOM 994 N N . THR A 1 132 ? 9.610 6.535 -19.570 1.00 95.44 132 THR A N 1
ATOM 995 C CA . THR A 1 132 ? 8.916 5.257 -19.372 1.00 95.44 132 THR A CA 1
ATOM 996 C C . THR A 1 132 ? 9.849 4.271 -18.685 1.00 95.44 132 THR A C 1
ATOM 998 O O . THR A 1 132 ? 10.989 4.102 -19.110 1.00 95.44 132 THR A O 1
ATOM 1001 N N . VAL A 1 133 ? 9.349 3.621 -17.638 1.00 96.88 133 VAL A N 1
ATOM 1002 C CA . VAL A 1 133 ? 10.046 2.567 -16.899 1.00 96.88 133 VAL A CA 1
ATOM 1003 C C . VAL A 1 133 ? 9.273 1.272 -17.097 1.00 96.88 133 VAL A C 1
ATOM 1005 O O . VAL A 1 133 ? 8.112 1.180 -16.702 1.00 96.88 133 VAL A O 1
ATOM 1008 N N . ASN A 1 134 ? 9.904 0.277 -17.717 1.00 97.88 134 ASN A N 1
ATOM 1009 C CA . ASN A 1 134 ? 9.274 -1.020 -17.952 1.00 97.88 134 ASN A CA 1
ATOM 1010 C C . ASN A 1 134 ? 9.246 -1.842 -16.660 1.00 97.88 134 ASN A C 1
ATOM 1012 O O . ASN A 1 134 ? 10.264 -1.980 -15.979 1.00 97.88 134 ASN A O 1
ATOM 1016 N N . CYS A 1 135 ? 8.086 -2.406 -16.341 1.00 97.75 135 CYS A N 1
ATOM 1017 C CA . CYS A 1 135 ? 7.885 -3.264 -15.180 1.00 97.75 135 CYS A CA 1
ATOM 1018 C C . CYS A 1 135 ? 6.648 -4.147 -15.368 1.00 97.75 135 CYS A C 1
ATOM 1020 O O . CYS A 1 135 ? 5.732 -3.795 -16.107 1.00 97.75 135 CYS A O 1
ATOM 1022 N N . ASP A 1 136 ? 6.605 -5.284 -14.682 1.00 97.44 136 ASP A N 1
ATOM 1023 C CA . ASP A 1 136 ? 5.448 -6.187 -14.657 1.00 97.44 136 ASP A CA 1
ATOM 1024 C C . ASP A 1 136 ? 4.653 -6.104 -13.342 1.00 97.44 136 ASP A C 1
ATOM 1026 O O . ASP A 1 136 ? 3.639 -6.793 -13.175 1.00 97.44 136 ASP A O 1
ATOM 1030 N N . ALA A 1 137 ? 5.059 -5.194 -12.445 1.00 98.00 137 ALA A N 1
ATOM 1031 C CA . ALA A 1 137 ? 4.277 -4.763 -11.293 1.00 98.00 137 ALA A CA 1
ATOM 1032 C C . ALA A 1 137 ? 4.569 -3.325 -10.836 1.00 98.00 137 ALA A C 1
ATOM 1034 O O . ALA A 1 137 ? 5.689 -2.820 -10.949 1.00 98.00 137 ALA A O 1
ATOM 1035 N N . LEU A 1 138 ? 3.546 -2.704 -10.244 1.00 97.62 138 LEU A N 1
ATOM 1036 C CA . LEU A 1 138 ? 3.618 -1.456 -9.489 1.00 97.62 138 LEU A CA 1
ATOM 1037 C C . LEU A 1 138 ? 3.042 -1.677 -8.087 1.00 97.62 138 LEU A C 1
ATOM 1039 O O . LEU A 1 138 ? 1.836 -1.866 -7.913 1.00 97.62 138 LEU A O 1
ATOM 1043 N N . VAL A 1 139 ? 3.905 -1.605 -7.079 1.00 97.75 139 VAL A N 1
ATOM 1044 C CA . VAL A 1 139 ? 3.533 -1.692 -5.670 1.00 97.75 139 VAL A CA 1
ATOM 1045 C C . VAL A 1 139 ? 3.385 -0.293 -5.081 1.00 97.75 139 VAL A C 1
ATOM 104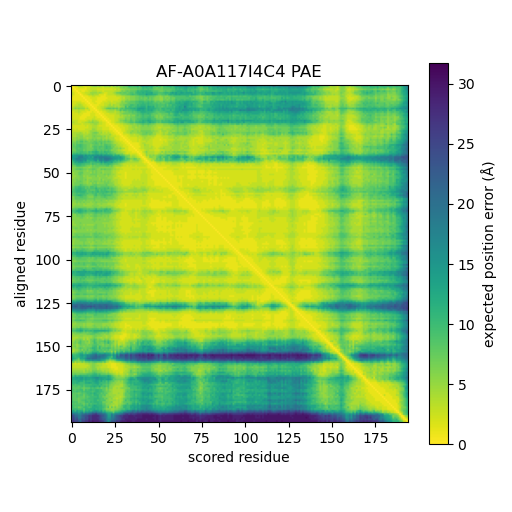7 O O . VAL A 1 139 ? 4.316 0.509 -5.080 1.00 97.75 139 VAL A O 1
ATOM 1050 N N . LEU A 1 140 ? 2.205 -0.016 -4.535 1.00 96.38 140 LEU A N 1
ATOM 1051 C CA . LEU A 1 140 ? 1.866 1.247 -3.893 1.00 96.38 140 LEU A CA 1
ATOM 1052 C C . LEU A 1 140 ? 2.249 1.187 -2.414 1.00 96.38 140 LEU A C 1
ATOM 1054 O O . LEU A 1 140 ? 1.592 0.505 -1.622 1.00 96.38 140 LEU A O 1
ATOM 1058 N N . SER A 1 141 ? 3.301 1.914 -2.055 1.00 94.69 141 SER A N 1
ATOM 1059 C CA . SER A 1 141 ? 3.879 1.970 -0.711 1.00 94.69 141 SER A CA 1
ATOM 1060 C C . SER A 1 141 ? 4.029 3.418 -0.230 1.00 94.69 141 SER A C 1
ATOM 1062 O O . SER A 1 141 ? 4.992 3.783 0.433 1.00 94.69 141 SER A O 1
ATOM 1064 N N . GLY A 1 142 ? 3.077 4.282 -0.590 1.00 88.25 142 GLY A N 1
ATOM 1065 C CA . GLY A 1 142 ? 3.026 5.649 -0.069 1.00 88.25 142 GLY A CA 1
ATOM 1066 C C . GLY A 1 142 ? 2.625 5.711 1.407 1.00 88.25 142 GLY A C 1
ATOM 1067 O O . GLY A 1 142 ? 2.351 4.686 2.039 1.00 88.25 142 GLY A O 1
ATOM 1068 N N . ASP A 1 143 ? 2.538 6.933 1.937 1.00 87.50 143 ASP A N 1
ATOM 1069 C CA . ASP A 1 143 ? 2.270 7.181 3.356 1.00 87.50 143 ASP A CA 1
ATOM 1070 C C . ASP A 1 143 ? 1.068 6.392 3.904 1.00 87.50 143 ASP A C 1
ATOM 1072 O O . ASP A 1 143 ? 0.005 6.345 3.263 1.00 87.50 143 ASP A O 1
ATOM 1076 N N . PRO A 1 144 ? 1.188 5.807 5.112 1.00 88.62 144 PRO A N 1
ATOM 1077 C CA . PRO A 1 144 ? 0.087 5.099 5.740 1.00 88.62 144 PRO A CA 1
ATOM 1078 C C . PRO A 1 144 ? -1.156 5.978 5.892 1.00 88.62 144 PRO A C 1
ATOM 1080 O O . PRO A 1 144 ? -1.098 7.121 6.348 1.00 88.62 144 PRO A O 1
ATOM 1083 N N . ARG A 1 145 ? -2.319 5.414 5.568 1.00 88.81 145 ARG A N 1
ATOM 1084 C CA . ARG A 1 145 ? -3.631 6.029 5.780 1.00 88.81 145 ARG A CA 1
ATOM 1085 C C . ARG A 1 145 ? -4.417 5.220 6.813 1.00 88.81 145 ARG A C 1
ATOM 1087 O O . ARG A 1 145 ? -4.417 3.991 6.723 1.00 88.81 145 ARG A O 1
ATOM 1094 N N . PRO A 1 146 ? -5.123 5.863 7.760 1.00 87.50 146 PRO A N 1
ATOM 1095 C CA . PRO A 1 146 ? -6.062 5.170 8.634 1.00 87.50 146 PRO A CA 1
ATOM 1096 C C . PRO A 1 146 ? -7.071 4.349 7.836 1.00 87.50 146 PRO A C 1
ATOM 1098 O O . PRO A 1 146 ? -7.591 4.804 6.810 1.00 87.50 146 PRO A O 1
ATOM 1101 N N . ASN A 1 147 ? -7.354 3.135 8.302 1.00 85.81 147 ASN A N 1
ATOM 1102 C CA . ASN A 1 147 ? -8.390 2.320 7.694 1.00 85.81 147 ASN A CA 1
ATOM 1103 C C . ASN A 1 147 ? -9.768 2.879 8.070 1.00 85.81 147 ASN A C 1
ATOM 1105 O O . ASN A 1 147 ? -10.199 2.768 9.214 1.00 85.81 147 ASN A O 1
ATOM 1109 N N . ARG A 1 148 ? -10.435 3.515 7.106 1.00 80.19 148 ARG A N 1
ATOM 1110 C CA . ARG A 1 148 ? -11.729 4.187 7.299 1.00 80.19 148 ARG A CA 1
ATOM 1111 C C . ARG A 1 148 ? -12.916 3.393 6.749 1.00 80.19 148 ARG A C 1
ATOM 1113 O O . ARG A 1 148 ? -13.988 3.954 6.558 1.00 80.19 148 ARG A O 1
ATOM 1120 N N . ASN A 1 149 ? -12.736 2.096 6.511 1.00 76.62 149 ASN A N 1
ATOM 1121 C CA . ASN A 1 149 ? -13.757 1.183 5.984 1.00 76.62 149 ASN A CA 1
ATOM 1122 C C . ASN A 1 149 ? -15.058 1.140 6.806 1.00 76.62 149 ASN A C 1
ATOM 1124 O O . ASN A 1 149 ? -16.088 0.722 6.292 1.00 76.62 149 ASN A O 1
ATOM 1128 N N . VAL A 1 150 ? -15.013 1.578 8.063 1.00 75.19 150 VAL A N 1
ATOM 1129 C CA . VAL A 1 150 ? -16.160 1.572 8.975 1.00 75.19 150 VAL A CA 1
ATOM 1130 C C . VAL A 1 150 ? -16.712 2.962 9.288 1.00 75.19 150 VAL A C 1
ATOM 1132 O O . VAL A 1 150 ? -17.759 3.061 9.913 1.00 75.19 150 VAL A O 1
ATOM 1135 N N . VAL A 1 151 ? -16.050 4.037 8.841 1.00 73.31 151 VAL A N 1
ATOM 1136 C CA . VAL A 1 151 ? -16.409 5.417 9.224 1.00 73.31 151 VAL A CA 1
ATOM 1137 C C . VAL A 1 151 ? -17.829 5.772 8.795 1.00 73.31 151 VAL A C 1
ATOM 1139 O O . VAL A 1 151 ? -18.580 6.285 9.605 1.00 73.31 151 VAL A O 1
ATOM 1142 N N . GLY A 1 152 ? -18.226 5.453 7.559 1.00 67.94 152 GLY A N 1
ATOM 1143 C CA . GLY A 1 152 ? -19.583 5.745 7.073 1.00 67.94 152 GLY A CA 1
ATOM 1144 C C . GLY A 1 152 ? -20.682 4.876 7.696 1.00 67.94 152 GLY A C 1
ATOM 1145 O O . GLY A 1 152 ? -21.859 5.146 7.490 1.00 67.94 152 GLY A O 1
ATOM 1146 N N . ALA A 1 153 ? -20.307 3.827 8.431 1.00 67.62 153 ALA A N 1
ATOM 1147 C CA . ALA A 1 153 ? -21.233 2.904 9.081 1.00 67.62 153 ALA A CA 1
ATOM 1148 C C . ALA A 1 153 ? -21.377 3.183 10.592 1.00 67.62 153 ALA A C 1
ATOM 1150 O O . ALA A 1 153 ? -22.262 2.641 11.251 1.00 67.62 153 ALA A O 1
ATOM 1151 N N . LEU A 1 154 ? -20.514 4.043 11.136 1.00 72.00 154 LEU A N 1
ATOM 1152 C CA . LEU A 1 154 ? -20.575 4.552 12.498 1.00 72.00 154 LEU A CA 1
ATOM 1153 C C . LEU A 1 154 ? -21.230 5.935 12.428 1.00 72.00 154 LEU A C 1
ATOM 1155 O O . LEU A 1 154 ? -20.754 6.796 11.691 1.00 72.00 154 LEU A O 1
ATOM 1159 N N . GLY A 1 155 ? -22.365 6.117 13.109 1.00 58.16 155 GLY A N 1
ATOM 1160 C CA . GLY A 1 155 ? -23.140 7.358 13.052 1.00 58.16 155 GLY A CA 1
ATOM 1161 C C . GLY A 1 155 ? -22.260 8.569 13.356 1.00 58.16 155 GLY A C 1
ATOM 1162 O O . GLY A 1 155 ? -21.509 8.573 14.330 1.00 58.16 155 GLY A O 1
ATOM 1163 N N . ALA A 1 156 ? -22.305 9.575 12.485 1.00 46.88 156 ALA A N 1
ATOM 1164 C CA . ALA A 1 156 ? -21.562 10.809 12.672 1.00 46.88 156 ALA A CA 1
ATOM 1165 C C . ALA A 1 156 ? -22.082 11.535 13.923 1.00 46.88 156 ALA A C 1
ATOM 1167 O O . ALA A 1 156 ? -23.170 12.099 13.883 1.00 46.88 156 ALA A O 1
ATOM 1168 N N . GLY A 1 157 ? -21.304 11.543 15.008 1.00 52.16 157 GLY A N 1
ATOM 1169 C CA . GLY A 1 157 ? -21.470 12.526 16.083 1.00 52.16 157 GLY A CA 1
ATOM 1170 C C . GLY A 1 157 ? -21.608 12.006 17.510 1.00 52.16 157 GLY A C 1
ATOM 1171 O O . GLY A 1 157 ? -21.511 12.826 18.419 1.00 52.16 157 GLY A O 1
ATOM 1172 N N . ASP A 1 158 ? -21.766 10.706 17.757 1.00 55.06 158 ASP A N 1
ATOM 1173 C CA . ASP A 1 158 ? -21.838 10.247 19.146 1.00 55.06 158 ASP A CA 1
ATOM 1174 C C . ASP A 1 158 ? -20.435 10.306 19.757 1.00 55.06 158 ASP A C 1
ATOM 1176 O O . ASP A 1 158 ? -19.528 9.591 19.323 1.00 55.06 158 ASP A O 1
ATOM 1180 N N . GLY A 1 159 ? -20.246 11.152 20.777 1.00 62.28 159 GLY A N 1
ATOM 1181 C CA . GLY A 1 159 ? -18.990 11.307 21.535 1.00 62.28 159 GLY A CA 1
ATOM 1182 C C . GLY A 1 159 ? -18.436 10.001 22.124 1.00 62.28 159 GLY A C 1
ATOM 1183 O O . GLY A 1 159 ? -17.325 9.969 22.651 1.00 62.28 159 GLY A O 1
ATOM 1184 N N 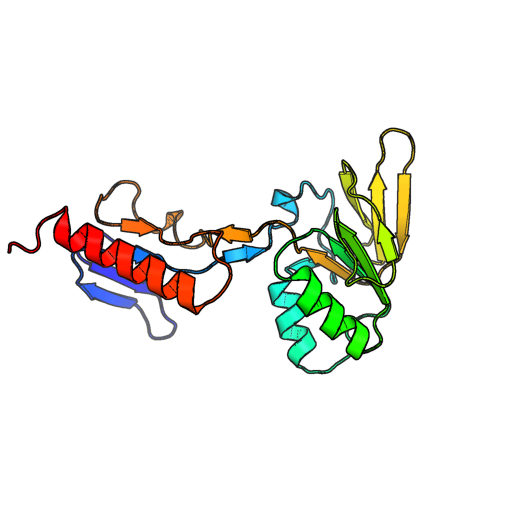. ASN A 1 160 ? -19.182 8.911 21.957 1.00 76.25 160 ASN A N 1
ATOM 1185 C CA . ASN A 1 160 ? -18.872 7.569 22.394 1.00 76.25 160 ASN A CA 1
ATOM 1186 C C . ASN A 1 160 ? -18.102 6.728 21.353 1.00 76.25 160 ASN A C 1
ATOM 1188 O O . ASN A 1 160 ? -17.927 5.525 21.547 1.00 76.25 160 ASN A O 1
ATOM 1192 N N . VAL A 1 161 ? -17.632 7.316 20.241 1.00 82.38 161 VAL A N 1
ATOM 1193 C CA . VAL A 1 161 ? -16.755 6.643 19.261 1.00 82.38 161 VAL A CA 1
ATOM 1194 C C . VAL A 1 161 ? -15.400 7.342 19.163 1.00 82.38 161 VAL A C 1
ATOM 1196 O O . VAL A 1 161 ? -15.309 8.508 18.792 1.00 82.38 161 VAL A O 1
ATOM 1199 N N . VAL A 1 162 ? -14.317 6.602 19.410 1.00 82.06 162 VAL A N 1
ATOM 1200 C CA . VAL A 1 162 ? -12.936 7.097 19.300 1.00 82.06 162 VAL A CA 1
ATOM 1201 C C . VAL A 1 162 ? -12.181 6.310 18.232 1.00 82.06 162 VAL A C 1
ATOM 1203 O O . VAL A 1 162 ? -12.033 5.094 18.322 1.00 82.06 162 VAL A O 1
ATOM 1206 N N . PHE A 1 163 ? -11.646 7.001 17.225 1.00 82.69 163 PHE A N 1
ATOM 1207 C CA . PHE A 1 163 ? -10.744 6.396 16.242 1.00 82.69 163 PHE A CA 1
ATOM 1208 C C . PHE A 1 163 ? -9.302 6.468 16.740 1.00 82.69 163 PHE A C 1
ATOM 1210 O O . PHE A 1 163 ? -8.687 7.533 16.737 1.00 82.69 163 PHE A O 1
ATOM 1217 N N . HIS A 1 164 ? -8.737 5.322 17.116 1.00 84.25 164 HIS A N 1
ATOM 1218 C CA . HIS A 1 164 ? -7.347 5.210 17.539 1.00 84.25 164 HIS A CA 1
ATOM 1219 C C . HIS A 1 164 ? -6.508 4.521 16.455 1.00 84.25 164 HIS A C 1
ATOM 1221 O O . HIS A 1 164 ? -6.236 3.321 16.491 1.00 84.25 164 HIS A O 1
ATOM 1227 N N . GLN A 1 165 ? -6.117 5.289 15.437 1.00 83.94 165 GLN A N 1
ATOM 1228 C CA . GLN A 1 165 ? -5.346 4.791 14.290 1.00 83.94 165 GLN A CA 1
ATOM 1229 C C . GLN A 1 165 ? -4.136 5.691 14.007 1.00 83.94 165 GLN A C 1
ATOM 1231 O O . GLN A 1 165 ? -4.054 6.291 12.930 1.00 83.94 165 GLN A O 1
ATOM 1236 N N . PRO A 1 166 ? -3.202 5.818 14.967 1.00 80.38 166 PRO A N 1
ATOM 1237 C CA . PRO A 1 166 ? -2.048 6.684 14.796 1.00 80.38 166 PRO A CA 1
ATOM 1238 C C . PRO A 1 166 ? -1.174 6.191 13.635 1.00 80.38 166 PRO A C 1
ATOM 1240 O O . PRO A 1 166 ? -0.956 4.988 13.474 1.00 80.38 166 PRO A O 1
ATOM 1243 N N . ILE A 1 167 ? -0.685 7.133 12.821 1.00 78.56 167 ILE A N 1
ATOM 1244 C CA . ILE A 1 167 ? 0.234 6.873 11.694 1.00 78.56 167 ILE A CA 1
ATOM 1245 C C . ILE A 1 167 ? 1.649 6.563 12.210 1.00 78.56 167 ILE A C 1
ATOM 1247 O O . ILE A 1 167 ? 2.413 5.850 11.560 1.00 78.56 167 ILE A O 1
ATOM 1251 N N . ARG A 1 168 ? 1.987 7.075 13.399 1.00 76.25 168 ARG A N 1
ATOM 1252 C CA . ARG A 1 168 ? 3.210 6.774 14.146 1.00 76.25 168 ARG A CA 1
ATOM 1253 C C . ARG A 1 168 ? 2.873 6.605 15.629 1.00 76.25 168 ARG A C 1
ATOM 1255 O O . ARG A 1 168 ? 2.028 7.358 16.108 1.00 76.25 168 ARG A O 1
ATOM 1262 N N . PRO A 1 169 ? 3.541 5.702 16.361 1.00 72.44 169 PRO A N 1
ATOM 1263 C CA . PRO A 1 169 ? 4.598 4.785 15.914 1.00 72.44 169 PRO A CA 1
ATOM 1264 C C . PRO A 1 169 ? 4.068 3.673 14.994 1.00 72.44 169 PRO A C 1
ATOM 1266 O O . PRO A 1 169 ? 2.874 3.393 14.970 1.00 72.44 169 PRO A O 1
ATOM 1269 N N . THR A 1 170 ? 4.942 3.076 14.177 1.00 67.81 170 THR A N 1
ATOM 1270 C CA . THR A 1 170 ? 4.563 2.032 13.203 1.00 67.81 170 THR A CA 1
ATOM 1271 C C . THR A 1 170 ? 4.649 0.613 13.768 1.00 67.81 170 THR A C 1
ATOM 1273 O O . THR A 1 170 ? 4.050 -0.292 13.190 1.00 67.81 170 THR A O 1
ATOM 1276 N N . ASN A 1 171 ? 5.353 0.404 14.886 1.00 75.00 171 ASN A N 1
ATOM 1277 C CA . ASN A 1 171 ? 5.477 -0.913 15.510 1.00 75.00 171 ASN A CA 1
ATOM 1278 C C . ASN A 1 171 ? 4.201 -1.306 16.278 1.00 75.00 171 ASN A C 1
ATOM 1280 O O . ASN A 1 171 ? 3.459 -0.461 16.774 1.00 75.00 171 ASN A O 1
ATOM 1284 N N . THR A 1 172 ? 3.940 -2.609 16.360 1.00 71.81 172 THR A N 1
ATOM 1285 C CA . THR A 1 172 ? 2.699 -3.151 16.931 1.00 71.81 172 THR A CA 1
ATOM 1286 C C . THR A 1 172 ? 2.540 -2.838 18.418 1.00 71.81 172 THR A C 1
ATOM 1288 O O . THR A 1 172 ? 1.447 -2.467 18.843 1.00 71.81 172 THR A O 1
ATOM 1291 N N . GLN A 1 173 ? 3.619 -2.960 19.198 1.00 77.44 173 GLN A N 1
ATOM 1292 C CA . GLN A 1 173 ? 3.577 -2.813 20.653 1.00 77.44 173 GLN A CA 1
ATOM 1293 C C . GLN A 1 173 ? 3.202 -1.390 21.066 1.00 77.44 173 GLN A C 1
ATOM 1295 O O . GLN A 1 173 ? 2.278 -1.198 21.853 1.00 77.44 173 GLN A O 1
ATOM 1300 N N . ASP A 1 174 ? 3.855 -0.383 20.498 1.00 80.69 174 ASP A N 1
ATOM 1301 C CA . ASP A 1 174 ? 3.596 1.004 20.866 1.00 80.69 174 ASP A CA 1
ATOM 1302 C C . ASP A 1 174 ? 2.209 1.458 20.401 1.00 80.69 174 ASP A C 1
ATOM 1304 O O . ASP A 1 174 ? 1.554 2.255 21.068 1.00 80.69 174 ASP A O 1
ATOM 1308 N N . ARG A 1 175 ? 1.712 0.916 19.281 1.00 76.75 175 ARG A N 1
ATOM 1309 C CA . ARG A 1 175 ? 0.337 1.167 18.825 1.00 76.75 175 ARG A CA 1
ATOM 1310 C C . ARG A 1 175 ? -0.697 0.553 19.762 1.00 76.75 175 ARG A C 1
ATOM 1312 O O . ARG A 1 175 ? -1.717 1.185 20.025 1.00 76.75 175 ARG A O 1
ATOM 1319 N N . PHE A 1 176 ? -0.435 -0.645 20.282 1.00 79.38 176 PHE A N 1
ATOM 1320 C CA . PHE A 1 176 ? -1.269 -1.250 21.317 1.00 79.38 176 PHE A CA 1
ATOM 1321 C C . PHE A 1 176 ? -1.280 -0.386 22.585 1.00 79.38 176 PHE A C 1
ATOM 1323 O O . PHE A 1 176 ? -2.351 -0.056 23.094 1.00 79.38 176 PHE A O 1
ATOM 1330 N N . GLN A 1 177 ? -0.105 0.051 23.049 1.00 82.00 177 GLN A N 1
ATOM 1331 C CA . GLN A 1 177 ? 0.013 0.910 24.230 1.00 82.00 177 GLN A CA 1
ATOM 1332 C C . GLN A 1 177 ? -0.684 2.259 24.047 1.00 82.00 177 GLN A C 1
ATOM 1334 O O . GLN A 1 177 ? -1.364 2.730 24.957 1.00 82.00 177 GLN A O 1
ATOM 1339 N N . ALA A 1 178 ? -0.578 2.865 22.864 1.00 79.56 178 ALA A N 1
ATOM 1340 C CA . ALA A 1 178 ? -1.279 4.101 22.544 1.00 79.56 178 ALA A CA 1
ATOM 1341 C C . ALA A 1 178 ? -2.808 3.923 22.619 1.00 79.56 178 ALA A C 1
ATOM 1343 O O . ALA A 1 178 ? -3.495 4.772 23.191 1.00 79.56 178 ALA A O 1
ATOM 1344 N N . GLY A 1 179 ? -3.339 2.798 22.124 1.00 78.38 179 GLY A N 1
ATOM 1345 C CA . GLY A 1 179 ? -4.771 2.493 22.196 1.00 78.38 179 GLY A CA 1
ATOM 1346 C C . GLY A 1 179 ? -5.247 2.260 23.625 1.00 78.38 179 GLY A C 1
ATOM 1347 O O . GLY A 1 179 ? -6.284 2.785 24.029 1.00 78.38 179 GLY A O 1
ATOM 1348 N N . ALA A 1 180 ? -4.455 1.533 24.415 1.00 81.31 180 ALA A N 1
ATOM 1349 C CA . ALA A 1 180 ? -4.730 1.303 25.828 1.00 81.31 180 ALA A CA 1
ATOM 1350 C C . ALA A 1 180 ? -4.705 2.607 26.645 1.00 81.31 180 ALA A C 1
ATOM 1352 O O . ALA A 1 180 ? -5.536 2.789 27.533 1.00 81.31 180 ALA A O 1
ATOM 1353 N N . THR A 1 181 ? -3.781 3.526 26.349 1.00 83.06 181 THR A N 1
ATOM 1354 C CA . THR A 1 181 ? -3.733 4.854 26.984 1.00 83.06 181 THR A CA 1
ATOM 1355 C C . THR A 1 181 ? -4.966 5.680 26.629 1.00 83.06 181 THR A C 1
ATOM 1357 O O . THR A 1 181 ? -5.622 6.171 27.537 1.00 83.06 181 THR A O 1
ATOM 1360 N N . ALA A 1 182 ? -5.363 5.736 25.353 1.00 77.25 182 ALA A N 1
ATOM 1361 C CA . ALA A 1 182 ? -6.568 6.462 24.944 1.00 77.25 182 ALA A CA 1
ATOM 1362 C C . ALA A 1 182 ? -7.842 5.951 25.650 1.00 77.25 182 ALA A C 1
ATOM 1364 O O . ALA A 1 182 ? -8.709 6.744 26.012 1.00 77.25 182 ALA A O 1
ATOM 1365 N N . MET A 1 183 ? -7.940 4.637 25.894 1.00 77.38 183 MET A N 1
ATOM 1366 C CA . MET A 1 183 ? -9.023 4.054 26.696 1.00 77.38 183 MET A CA 1
ATOM 1367 C C . MET A 1 183 ? -8.972 4.513 28.159 1.00 77.38 183 MET A C 1
ATOM 1369 O O . MET A 1 183 ? -9.998 4.883 28.727 1.00 77.38 183 MET A O 1
ATOM 1373 N N . ARG A 1 184 ? -7.785 4.489 28.778 1.00 82.88 184 ARG A N 1
ATOM 1374 C CA . ARG A 1 184 ? -7.599 4.944 30.163 1.00 82.88 184 ARG A CA 1
ATOM 1375 C C . ARG A 1 184 ? -7.949 6.422 30.316 1.00 82.88 184 ARG A C 1
ATOM 1377 O O . ARG A 1 184 ? -8.688 6.772 31.228 1.00 82.88 184 ARG A O 1
ATOM 1384 N N . ASP A 1 185 ? -7.496 7.269 29.400 1.00 79.25 185 ASP A N 1
ATOM 1385 C CA . ASP A 1 185 ? -7.782 8.706 29.428 1.00 79.25 185 ASP A CA 1
ATOM 1386 C C . ASP A 1 185 ? -9.285 8.988 29.301 1.00 79.25 185 ASP A C 1
ATOM 1388 O O . ASP A 1 185 ? -9.815 9.866 29.983 1.00 79.25 185 ASP A O 1
ATOM 1392 N N . TRP A 1 186 ? -10.008 8.208 28.491 1.00 73.12 186 TRP A N 1
ATOM 1393 C CA . TRP A 1 186 ? -11.468 8.289 28.422 1.00 73.12 186 TRP A CA 1
ATOM 1394 C C . TRP A 1 186 ? -12.132 7.896 29.752 1.00 73.12 186 TRP A C 1
ATOM 1396 O O . TRP A 1 186 ? -12.953 8.657 30.267 1.00 73.12 186 TRP A O 1
ATOM 1406 N N . LEU A 1 187 ? -11.719 6.771 30.354 1.00 75.62 187 LEU A N 1
ATOM 1407 C CA . LEU A 1 187 ? -12.220 6.327 31.665 1.00 75.62 187 LEU A CA 1
ATOM 1408 C C . LEU A 1 187 ? -12.021 7.395 32.753 1.00 75.62 187 LEU A C 1
ATOM 1410 O O . LEU A 1 187 ? -12.874 7.553 33.627 1.00 75.62 187 LEU A O 1
ATOM 1414 N N . HIS A 1 188 ? -10.912 8.136 32.694 1.00 75.75 188 HIS A N 1
ATOM 1415 C CA . HIS A 1 188 ? -10.583 9.184 33.659 1.00 75.75 188 HIS A CA 1
ATOM 1416 C C . HIS A 1 188 ? -11.265 10.535 33.379 1.00 75.75 188 HIS A C 1
ATOM 1418 O O . HIS A 1 188 ? -11.516 11.277 34.324 1.00 75.75 188 HIS A O 1
ATOM 1424 N N . SER A 1 189 ? -11.574 10.865 32.120 1.00 69.12 189 SER A N 1
ATOM 1425 C CA . SER A 1 189 ? -12.125 12.174 31.719 1.00 69.12 189 SER A CA 1
ATOM 1426 C C . SER A 1 189 ? -13.652 12.227 31.634 1.00 69.12 189 SER A C 1
ATOM 1428 O O . SER A 1 189 ? -14.225 13.290 31.854 1.00 69.12 189 SER A O 1
ATOM 1430 N N . SER A 1 190 ? -14.313 11.106 31.329 1.00 56.69 190 SER A N 1
ATOM 1431 C CA . SER A 1 190 ? -15.766 11.057 31.071 1.00 56.69 190 SER A CA 1
ATOM 1432 C C . SER A 1 190 ? -16.570 10.297 32.136 1.00 56.69 190 SER A C 1
ATOM 1434 O O . SER A 1 190 ? -17.766 10.089 31.966 1.00 56.69 190 SER A O 1
ATOM 1436 N N . GLY A 1 191 ? -15.938 9.921 33.253 1.00 46.97 191 GLY A N 1
ATOM 1437 C CA . GLY A 1 191 ? -16.612 9.334 34.409 1.00 46.97 191 GLY A CA 1
ATOM 1438 C C . GLY A 1 191 ? -16.803 7.820 34.319 1.00 46.97 191 GLY A C 1
ATOM 1439 O O . GLY A 1 191 ? -17.801 7.321 33.809 1.00 46.97 191 GLY A O 1
ATOM 1440 N N . GLY A 1 192 ? -15.915 7.079 34.982 1.00 43.56 192 GLY A N 1
ATOM 1441 C CA . GLY A 1 192 ? -16.230 5.774 35.574 1.00 43.56 192 GLY A CA 1
ATOM 1442 C C . GLY A 1 192 ? -17.201 5.879 36.762 1.00 43.56 192 GLY A C 1
ATOM 1443 O O . GLY A 1 192 ? -16.982 5.246 37.791 1.00 43.56 192 GLY A O 1
ATOM 1444 N N . THR A 1 193 ? -18.249 6.693 36.647 1.00 42.91 193 THR A N 1
ATOM 1445 C CA . THR A 1 193 ? -19.345 6.761 37.616 1.00 42.91 193 THR A CA 1
ATOM 1446 C C . THR A 1 193 ? -20.641 6.390 36.917 1.00 42.91 193 THR A C 1
ATOM 1448 O O . THR A 1 193 ? -21.108 7.138 36.058 1.00 42.91 193 THR A O 1
ATOM 1451 N N . SER A 1 194 ? -21.182 5.251 37.372 1.00 37.78 194 SER A N 1
ATOM 1452 C CA . SER A 1 194 ? -22.493 4.646 37.077 1.00 37.78 194 SER A CA 1
ATOM 1453 C C . SER A 1 194 ? -22.545 3.761 35.834 1.00 37.78 194 SER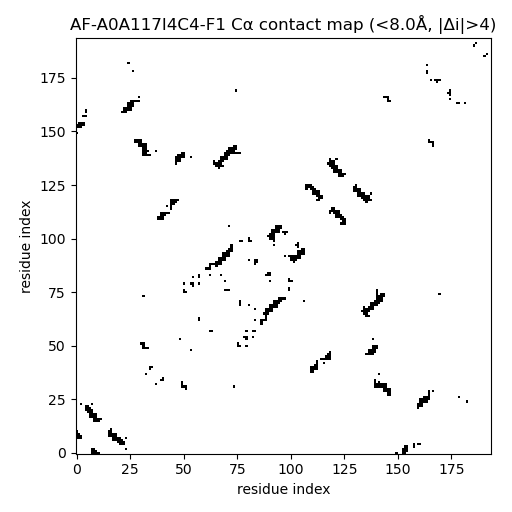 A C 1
ATOM 1455 O O . SER A 1 194 ? -22.738 4.253 34.702 1.00 37.78 194 SER A O 1
#

InterPro domains:
  IPR036188 FAD/NAD(P)-binding domain superfamily [G3DSA:3.50.50.60] (8-180)
  IPR036188 FAD/NAD(P)-binding domain superfamily [G3DSA:3.50.50.60] (33-143)
  IPR036188 FAD/NAD(P)-binding domain superfamily [SSF51905] (3-106)
  IPR051691 Metabolic Enzymes: Cyanogenesis, Opine Oxidation, G-3-P Dehydrogenation [PTHR42949] (6-180)

Nearest PDB structures (foldseek):
  6pfz-assembly1_D  TM=6.179E-01  e=2.108E-04  Archaeoglobus fulgidus DSM 4304
  4zeo-assembly2_A  TM=5.121E-01  e=2.776E-01  Thermochaetoides thermophila
  4zeo-assembly1_H  TM=5.283E-01  e=3.556E-01  Thermochaetoides thermophila
  5dbo-assembly1_A  TM=5.188E-01  e=3.556E-01  Thermochaetoides thermophila
  5dbo-assembly1_C  TM=5.343E-01  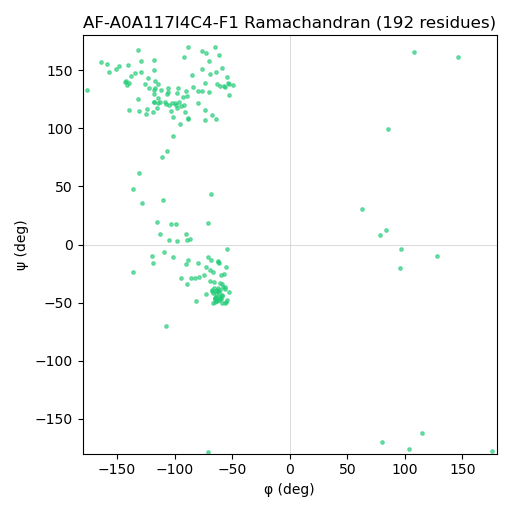e=4.847E-01  Thermochaetoides thermophila

pLDDT: mean 87.05, std 11.72, range [37.78, 98.75]

Secondary structure (DSSP, 8-state):
-EE-SSEEEEEETTEEEEEE-S-EEE---EEPPPTGGGT-BS---BTEEEHHHHHHHHTT-----SEEEEES--TTHHHHHHHHHHTT-EEEEESS--TTSSEEE---SEEEEEESSBEEEEEEE-SS-EEEEE-SEEEE--S-EE--TTGGGS-TT-TTEEE---SS--SHHHHHHHHHHHHHHHHHHTT---

Radius of gyration: 20.66 Å; Cα contacts (8 Å, |Δi|>4): 377; chains: 1; bounding box: 44×37×58 Å

Organism: NCBI:txid146020